Protein AF-0000000085034023 (afdb_homodimer)

Sequence (372 aa):
MRYLLEAVGARGAGRLLSRVGGDCPDPRSVPELHTALALGGGVELELAAADTPESAAAARWLLECAGRLGVAKPVGFFVVRGLAPGSLTGAAELFDQAVVRLLRRRGEAYVGVTSGWRVLSIYLALAAWVSGAVPVYVDRSGGLHALPRVSLGVEDLPRELLYREDGRPRRWLEELSRSGRRFSSPMRYLLEAVGARGAGRLLSRVGGDCPDPRSVPELHTALALGGGVELELAAADTPESAAAARWLLECAGRLGVAKPVGFFVVRGLAPGSLTGAAELFDQAVVRLLRRRGEAYVGVTSGWRVLSIYLALAAWVSGAVPVYVDRSGGLHALPRVSLGVEDLPRELLYREDGRPRRWLEELSRSGRRFSSP

pLDDT: mean 89.63, std 11.73, range [29.36, 98.38]

Nearest PDB structures (foldseek):
  7pq3-assembly1_AAA  TM=7.774E-01  e=7.816E-09  Saccharolobus islandicus REY15A
  7z55-assembly1_AAA  TM=6.424E-01  e=4.217E-04  Saccharolobus islandicus REY15A
  9c68-assembly1_A  TM=5.760E-01  e=2.605E-04  Bacteroidales bacterium
  1xmx-assembly1_A  TM=6.968E-01  e=7.935E-02  Vibrio cholerae
  8pe3-assembly1_B  TM=5.988E-01  e=3.029E-02  Streptococcus thermophilus

Foldseek 3Di:
DEAEEEEDQLVQLLVVCVVVVLDADDLLSGFQSLQLQLVPFAHEYEYEFEPDPSRQVSQVSVQVSCVVVRSYHYPYYDYQYPDDVPGVLSLLSVLLVLLLVLLPDPDAYEYELAHHDNSNSVSSLVSCLDNVHWYWGADSVSDIDTDDRHHDYPVNDDPVNQAPPVGHGGPSVVSCVVSVPDSDPD/DEAEEEEDQLVQLLVVCVVVVLDADDLLSGFQSLQLQLVPFAHEYEYEFEPDPSRQVSQVSVQVSCVVVRSYHYPYYDYQYPDDVPGVLSLLSVLLVLLLVLLPDPDAYEYELAHHDNSNSVSSLVSCLDNVHWYWGADSVSDIDTDDRHHDYPVNDDPVNQAPPVGHGGPSVVSCVVSVPDSDPD

Secondary structure (DSSP, 8-state):
--EEEEE--HHHHHHHHHHHTTPPPPGGGSHHHHHHHHTTS-EEEEEEEESSHHHHHHHHHHHHHHHHHTSEEEEEEEEETT--TT-HHHHHHHHHHHHHHHHT--S-EEEE-SSS-HHHHHHHHHHHHHHT-EEEEE-TT--EEEPP-----GGGS-HHHHB-TTSPBPHHHHHHHHHT------/--EEEEE--HHHHHHHHHHHTTPPPPGGGSHHHHHHHHTTS-EEEEEEEESSHHHHHHHHHHHHHHHHHTSEEEEEEEEETT--TT-HHHHHHHHHHHHHHHHT--S-EEEE-SSS-HHHHHHHHHHHHHHT-EEEEE-TT--EEEPP-----GGGS-HHHHB-TTSPBPHHHHHHHHHT------

Solvent-accessible surface area (backbone atoms only — not comparable to full-atom values): 19283 Å² total; per-residue (Å²): 114,44,34,35,38,33,50,54,27,38,73,59,43,32,52,45,45,67,70,48,70,74,57,69,68,65,48,80,80,35,59,71,47,26,42,36,44,55,70,68,32,69,28,33,35,34,34,38,20,36,74,43,72,58,25,43,50,30,47,52,50,51,38,50,36,26,44,76,71,58,29,20,42,60,72,49,70,48,72,28,65,65,43,46,92,83,33,64,68,12,37,40,45,41,27,36,56,48,26,37,56,50,57,71,48,91,50,60,37,34,25,47,41,59,36,49,53,66,71,48,23,46,34,44,40,49,23,14,21,53,49,68,29,40,28,29,36,52,41,96,89,56,51,68,42,74,51,83,61,41,59,46,50,78,83,26,48,40,63,74,76,46,26,43,94,88,63,47,70,34,66,30,60,56,47,41,65,69,62,61,67,66,77,69,72,127,114,43,34,36,39,33,49,53,27,38,72,60,43,32,52,46,45,69,70,47,70,74,57,70,68,65,47,80,78,34,58,72,47,28,42,36,42,55,69,67,31,68,28,35,34,33,36,41,21,35,71,42,73,59,23,45,51,30,47,52,50,50,37,51,36,27,44,75,71,57,30,20,41,57,72,51,67,49,71,27,65,64,44,47,92,83,32,62,67,12,39,40,45,40,27,38,54,47,25,37,55,48,58,71,50,91,50,60,37,36,24,47,42,60,36,48,53,68,69,48,23,45,35,43,41,48,23,14,22,54,50,68,29,40,26,28,36,52,41,98,88,56,50,67,41,77,49,84,61,38,60,47,49,79,84,26,49,39,63,73,77,47,27,44,95,88,64,49,70,35,67,29,60,57,46,42,65,70,63,60,66,67,78,69,72,126

Organism: Pyrobaculum neutrophilum (strain DSM 2338 / JCM 9278 / NBRC 100436 / V24Sta) (NCBI:txid444157)

Radius of gyration: 20.28 Å; Cα contacts (8 Å, |Δi|>4): 770; chains: 2; bounding box: 48×55×49 Å

Structure (mmCIF, N/CA/C/O backbone):
data_AF-0000000085034023-model_v1
#
loop_
_entity.id
_entity.type
_entity.pdbx_description
1 polymer 'CRISPR-associated protein, APE2256 family'
#
loop_
_atom_site.group_PDB
_atom_site.id
_atom_site.type_symbol
_atom_site.label_atom_id
_atom_site.label_alt_id
_atom_site.label_comp_id
_atom_site.label_asym_id
_atom_site.label_entity_id
_atom_site.label_seq_id
_atom_site.pdbx_PDB_ins_code
_atom_site.Cartn_x
_atom_site.Cartn_y
_atom_site.Cartn_z
_atom_site.occupancy
_atom_site.B_iso_or_equiv
_atom_site.auth_seq_id
_atom_site.auth_comp_id
_atom_site.auth_asym_id
_atom_site.auth_atom_id
_atom_site.pdbx_PDB_model_num
ATOM 1 N N . MET A 1 1 ? -9.773 24.844 1.014 1 77.06 1 MET A N 1
ATOM 2 C CA . MET A 1 1 ? -8.344 24.656 0.808 1 77.06 1 MET A CA 1
ATOM 3 C C . MET A 1 1 ? -7.996 23.172 0.738 1 77.06 1 MET A C 1
ATOM 5 O O . MET A 1 1 ? -8.617 22.344 1.418 1 77.06 1 MET A O 1
ATOM 9 N N . ARG A 1 2 ? -7.047 22.75 -0.181 1 93.38 2 ARG A N 1
ATOM 10 C CA . ARG A 1 2 ? -6.602 21.375 -0.378 1 93.38 2 ARG A CA 1
ATOM 11 C C . ARG A 1 2 ? -5.59 20.969 0.688 1 93.38 2 ARG A C 1
ATOM 13 O O . ARG A 1 2 ? -4.762 21.781 1.104 1 93.38 2 ARG A O 1
ATOM 20 N N . TYR A 1 3 ? -5.793 19.859 1.181 1 96.69 3 TYR A N 1
ATOM 21 C CA . TYR A 1 3 ? -4.992 19.328 2.279 1 96.69 3 TYR A CA 1
ATOM 22 C C . TYR A 1 3 ? -4.211 18.094 1.837 1 96.69 3 TYR A C 1
ATOM 24 O O . TYR A 1 3 ? -4.734 17.25 1.11 1 96.69 3 TYR A O 1
ATOM 32 N N . LEU A 1 4 ? -2.883 18.062 2.189 1 97.81 4 LEU A N 1
ATOM 33 C CA . LEU A 1 4 ? -2.01 16.938 1.882 1 97.81 4 LEU A CA 1
ATOM 34 C C . LEU A 1 4 ? -1.341 16.406 3.146 1 97.81 4 LEU A C 1
ATOM 36 O O . LEU A 1 4 ? -0.699 17.156 3.877 1 97.81 4 LEU A O 1
ATOM 40 N N . LEU A 1 5 ? -1.551 15.164 3.404 1 98.12 5 LEU A N 1
ATOM 41 C CA . LEU A 1 5 ? -0.907 14.461 4.508 1 98.12 5 LEU A CA 1
ATOM 42 C C . LEU A 1 5 ? 0.102 13.445 3.99 1 98.12 5 LEU A C 1
ATOM 44 O O . LEU A 1 5 ? -0.197 12.68 3.066 1 98.12 5 LEU A O 1
ATOM 48 N N . GLU A 1 6 ? 1.323 13.461 4.547 1 96.56 6 GLU A N 1
ATOM 49 C CA . GLU A 1 6 ? 2.355 12.5 4.172 1 96.56 6 GLU A CA 1
ATOM 50 C C . GLU A 1 6 ? 3.174 12.07 5.387 1 96.56 6 GLU A C 1
ATOM 52 O O . GLU A 1 6 ? 3.205 12.766 6.402 1 96.56 6 GLU A O 1
ATOM 57 N N . ALA A 1 7 ? 3.732 10.891 5.246 1 95 7 ALA A N 1
ATOM 58 C CA . ALA A 1 7 ? 4.738 10.469 6.223 1 95 7 ALA A CA 1
ATOM 59 C C . ALA A 1 7 ? 6.141 10.852 5.758 1 95 7 ALA A C 1
ATOM 61 O O . ALA A 1 7 ? 6.465 10.734 4.574 1 95 7 ALA A O 1
ATOM 62 N N . VAL A 1 8 ? 6.887 11.188 6.715 1 90.56 8 VAL A N 1
ATOM 63 C CA . VAL A 1 8 ? 8.266 11.539 6.395 1 90.56 8 VAL A CA 1
ATOM 64 C C . VAL A 1 8 ? 9.078 10.273 6.129 1 90.56 8 VAL A C 1
ATOM 66 O O . VAL A 1 8 ? 9.055 9.336 6.93 1 90.56 8 VAL A O 1
ATOM 69 N N . GLY A 1 9 ? 9.719 10.219 4.949 1 80.56 9 GLY A N 1
ATOM 70 C CA . GLY A 1 9 ? 10.727 9.195 4.715 1 80.56 9 GLY A CA 1
ATOM 71 C C . GLY A 1 9 ? 12.062 9.516 5.348 1 80.56 9 GLY A C 1
ATOM 72 O O . GLY A 1 9 ? 12.953 10.055 4.688 1 80.56 9 GLY A O 1
ATOM 73 N N . ALA A 1 10 ? 12.195 9.242 6.547 1 61.91 10 ALA A N 1
ATOM 74 C CA . ALA A 1 10 ? 13.305 9.75 7.355 1 61.91 10 ALA A CA 1
ATOM 75 C C . ALA A 1 10 ? 14.648 9.328 6.77 1 61.91 10 ALA A C 1
ATOM 77 O O . ALA A 1 10 ? 15.609 10.102 6.781 1 61.91 10 ALA A O 1
ATOM 78 N N . ARG A 1 11 ? 14.711 8.188 6.289 1 63.69 11 ARG A N 1
ATOM 79 C CA . ARG A 1 11 ? 16.016 7.797 5.754 1 63.69 11 ARG A CA 1
ATOM 80 C C . ARG A 1 11 ? 16.391 8.656 4.551 1 63.69 11 ARG A C 1
ATOM 82 O O . ARG A 1 11 ? 17.516 9.141 4.457 1 63.69 11 ARG A O 1
ATOM 89 N N . GLY A 1 12 ? 15.383 8.938 3.834 1 63.59 12 GLY A N 1
ATOM 90 C CA . GLY A 1 12 ? 15.656 9.781 2.682 1 63.59 12 GLY A CA 1
ATOM 91 C C . GLY A 1 12 ? 15.836 11.242 3.041 1 63.59 12 GLY A C 1
ATOM 92 O O . GLY A 1 12 ? 16.906 11.82 2.811 1 63.59 12 GLY A O 1
ATOM 93 N N . ALA A 1 13 ? 14.898 11.688 3.84 1 69.31 13 ALA A N 1
ATOM 94 C CA . ALA A 1 13 ? 14.906 13.109 4.172 1 69.31 13 ALA A CA 1
ATOM 95 C C . ALA A 1 13 ? 16.031 13.438 5.156 1 69.31 13 ALA A C 1
ATOM 97 O O . ALA A 1 13 ? 16.672 14.484 5.043 1 69.31 13 ALA A O 1
ATOM 98 N N . GLY A 1 14 ? 16.25 12.555 6.047 1 67.94 14 GLY A N 1
ATOM 99 C CA . GLY A 1 14 ? 17.328 12.789 6.992 1 67.94 14 GLY A CA 1
ATOM 100 C C . GLY A 1 14 ? 18.688 12.82 6.332 1 67.94 14 GLY A C 1
ATOM 101 O O . GLY A 1 14 ? 19.5 13.711 6.609 1 67.94 14 GLY A O 1
ATOM 102 N N . ARG A 1 15 ? 18.859 11.891 5.453 1 72 15 ARG A N 1
ATOM 103 C CA . ARG A 1 15 ? 20.125 11.859 4.73 1 72 15 ARG A CA 1
ATOM 104 C C . ARG A 1 15 ? 20.312 13.117 3.898 1 72 15 ARG A C 1
ATOM 106 O O . ARG A 1 15 ? 21.422 13.672 3.85 1 72 15 ARG A O 1
ATOM 113 N N . LEU A 1 16 ? 19.25 13.5 3.398 1 72.88 16 LEU A N 1
ATOM 114 C CA . LEU A 1 16 ? 19.344 14.688 2.553 1 72.88 16 LEU A CA 1
ATOM 115 C C . LEU A 1 16 ? 19.609 15.938 3.389 1 72.88 16 LEU A C 1
ATOM 117 O O . LEU A 1 16 ? 20.453 16.766 3.025 1 72.88 16 LEU A O 1
ATOM 121 N N . LEU A 1 17 ? 18.922 16.016 4.43 1 76.56 17 LEU A N 1
ATOM 122 C CA . LEU A 1 17 ? 19.125 17.141 5.336 1 76.56 17 LEU A CA 1
ATOM 123 C C . LEU A 1 17 ? 20.578 17.234 5.777 1 76.56 17 LEU A C 1
ATOM 125 O O . LEU A 1 17 ? 21.156 18.328 5.812 1 76.56 17 LEU A O 1
ATOM 129 N N . SER A 1 18 ? 21.156 16.141 6.023 1 76.12 18 SER A N 1
ATOM 130 C CA . SER A 1 18 ? 22.562 16.125 6.449 1 76.12 18 SER A CA 1
ATOM 131 C C . SER A 1 18 ? 23.484 16.578 5.324 1 76.12 18 SER A C 1
ATOM 133 O O . SER A 1 18 ? 24.516 17.203 5.574 1 76.12 18 SER A O 1
ATOM 135 N N . ARG A 1 19 ? 23.094 16.359 4.156 1 72.88 19 ARG A N 1
ATOM 136 C CA . ARG A 1 19 ? 23.922 16.672 2.994 1 72.88 19 ARG A CA 1
ATOM 137 C C . ARG A 1 19 ? 23.828 18.141 2.633 1 72.88 19 ARG A C 1
ATOM 139 O O . ARG A 1 19 ? 24.828 18.766 2.283 1 72.88 19 ARG A O 1
ATOM 146 N N . VAL A 1 20 ? 22.688 18.703 2.779 1 73.25 20 VAL A N 1
ATOM 147 C CA . VAL A 1 20 ? 22.484 20.031 2.223 1 73.25 20 VAL A CA 1
ATOM 148 C C . VAL A 1 20 ? 22.578 21.078 3.334 1 73.25 20 VAL A C 1
ATOM 150 O O . VAL A 1 20 ? 22.547 22.281 3.068 1 73.25 20 VAL A O 1
ATOM 153 N N . GLY A 1 21 ? 22.828 20.672 4.379 1 70.25 21 GLY A N 1
ATOM 154 C CA . GLY A 1 21 ? 23.109 21.594 5.473 1 70.25 21 GLY A CA 1
ATOM 155 C C . GLY A 1 21 ? 21.969 22.578 5.723 1 70.25 21 GLY A C 1
ATOM 156 O O . GLY A 1 21 ? 22.219 23.75 5.988 1 70.25 21 GLY A O 1
ATOM 157 N N . GLY A 1 22 ? 20.812 22.234 5.445 1 76.06 22 GLY A N 1
ATOM 158 C CA . GLY A 1 22 ? 19.688 23.094 5.766 1 76.06 22 GLY A CA 1
ATOM 159 C C . GLY A 1 22 ? 19.141 23.844 4.562 1 76.06 22 GLY A C 1
ATOM 160 O O . GLY A 1 22 ? 18.078 24.453 4.641 1 76.06 22 GLY A O 1
ATOM 161 N N . ASP A 1 23 ? 19.906 23.844 3.467 1 89 23 ASP A N 1
ATOM 162 C CA . ASP A 1 23 ? 19.391 24.453 2.244 1 89 23 ASP A CA 1
ATOM 163 C C . ASP A 1 23 ? 18.234 23.625 1.679 1 89 23 ASP A C 1
ATOM 165 O O . ASP A 1 23 ? 18.156 22.422 1.902 1 89 23 ASP A O 1
ATOM 169 N N . CYS A 1 24 ? 17.406 24.391 1.072 1 93.06 24 CYS A N 1
ATOM 170 C CA . CYS A 1 24 ? 16.25 23.688 0.513 1 93.06 24 CYS A CA 1
ATOM 171 C C . CYS A 1 24 ? 16.625 22.969 -0.779 1 93.06 24 CYS A C 1
ATOM 173 O O . CYS A 1 24 ? 17.297 23.547 -1.635 1 93.06 24 CYS A O 1
ATOM 175 N N . PRO A 1 25 ? 16.219 21.812 -0.881 1 89.81 25 PRO A N 1
ATOM 176 C CA . PRO A 1 25 ? 16.5 21.047 -2.1 1 89.81 25 PRO A CA 1
ATOM 177 C C . PRO A 1 25 ? 15.539 21.391 -3.24 1 89.81 25 PRO A C 1
ATOM 179 O O . PRO A 1 25 ? 14.586 22.141 -3.045 1 89.81 25 PRO A O 1
ATOM 182 N N . ASP A 1 26 ? 15.938 20.906 -4.469 1 90.25 26 ASP A N 1
ATOM 183 C CA . ASP A 1 26 ? 14.93 20.859 -5.52 1 90.25 26 ASP A CA 1
ATOM 184 C C . ASP A 1 26 ? 13.695 20.078 -5.055 1 90.25 26 ASP A C 1
ATOM 186 O O . ASP A 1 26 ? 13.812 18.938 -4.594 1 90.25 26 ASP A O 1
ATOM 190 N N . PRO A 1 27 ? 12.602 20.75 -5.078 1 90.81 27 PRO A N 1
ATOM 191 C CA . PRO A 1 27 ? 11.391 20.078 -4.594 1 90.81 27 PRO A CA 1
ATOM 192 C C . PRO A 1 27 ? 11.148 18.734 -5.277 1 90.81 27 PRO A C 1
ATOM 194 O O . PRO A 1 27 ? 10.508 17.844 -4.703 1 90.81 27 PRO A O 1
ATOM 197 N N . ARG A 1 28 ? 11.641 18.422 -6.453 1 91.88 28 ARG A N 1
ATOM 198 C CA . ARG A 1 28 ? 11.422 17.188 -7.188 1 91.88 28 ARG A CA 1
ATOM 199 C C . ARG A 1 28 ? 12.305 16.062 -6.648 1 91.88 28 ARG A C 1
ATOM 201 O O . ARG A 1 28 ? 12.094 14.891 -6.957 1 91.88 28 ARG A O 1
ATOM 208 N N . SER A 1 29 ? 13.234 16.406 -5.762 1 88 29 SER A N 1
ATOM 209 C CA . SER A 1 29 ? 14.188 15.414 -5.277 1 88 29 SER A CA 1
ATOM 210 C C . SER A 1 29 ? 13.719 14.789 -3.971 1 88 29 SER A C 1
ATOM 212 O O . SER A 1 29 ? 14.297 13.805 -3.504 1 88 29 SER A O 1
ATOM 214 N N . VAL A 1 30 ? 12.688 15.359 -3.42 1 89.38 30 VAL A N 1
ATOM 215 C CA . VAL A 1 30 ? 12.125 14.828 -2.182 1 89.38 30 VAL A CA 1
ATOM 216 C C . VAL A 1 30 ? 10.648 14.5 -2.383 1 89.38 30 VAL A C 1
ATOM 218 O O . VAL A 1 30 ? 9.859 15.359 -2.783 1 89.38 30 VAL A O 1
ATOM 221 N N . PRO A 1 31 ? 10.336 13.305 -2.029 1 91.06 31 PRO A N 1
ATOM 222 C CA . PRO A 1 31 ? 8.984 12.836 -2.361 1 91.06 31 PRO A CA 1
ATOM 223 C C . PRO A 1 31 ? 7.891 13.727 -1.779 1 91.06 31 PRO A C 1
ATOM 225 O O . PRO A 1 31 ? 6.906 14.023 -2.459 1 91.06 31 PRO A O 1
ATOM 228 N N . GLU A 1 32 ? 8.039 14.188 -0.535 1 92.94 32 GLU A N 1
ATOM 229 C CA . GLU A 1 32 ? 7.012 14.977 0.129 1 92.94 32 GLU A CA 1
ATOM 230 C C . GLU A 1 32 ? 6.781 16.297 -0.593 1 92.94 32 GLU A C 1
ATOM 232 O O . GLU A 1 32 ? 5.641 16.688 -0.85 1 92.94 32 GLU A O 1
ATOM 237 N N . LEU A 1 33 ? 7.863 16.938 -0.959 1 93.56 33 LEU A N 1
ATOM 238 C CA . LEU A 1 33 ? 7.758 18.219 -1.655 1 93.56 33 LEU A CA 1
ATOM 239 C C . LEU A 1 33 ? 7.328 18.016 -3.104 1 93.56 33 LEU A C 1
ATOM 241 O O . LEU A 1 33 ? 6.578 18.828 -3.654 1 93.56 33 LEU A O 1
ATOM 245 N N . HIS A 1 34 ? 7.812 16.953 -3.648 1 94 34 HIS A N 1
ATOM 246 C CA . HIS A 1 34 ? 7.465 16.625 -5.027 1 94 34 HIS A CA 1
ATOM 247 C C . HIS A 1 34 ? 5.965 16.422 -5.18 1 94 34 HIS A C 1
ATOM 249 O O . HIS A 1 34 ? 5.359 16.891 -6.148 1 94 34 HIS A O 1
ATOM 255 N N . THR A 1 35 ? 5.398 15.742 -4.273 1 95.31 35 THR A N 1
ATOM 256 C CA . THR A 1 35 ? 3.959 15.492 -4.301 1 95.31 35 THR A CA 1
ATOM 257 C C . THR A 1 35 ? 3.188 16.812 -4.18 1 95.31 35 THR A C 1
ATOM 259 O O . THR A 1 35 ? 2.225 17.031 -4.914 1 95.31 35 THR A O 1
ATOM 262 N N . ALA A 1 36 ? 3.592 17.625 -3.285 1 95.5 36 ALA A N 1
ATOM 263 C CA . ALA A 1 36 ? 2.945 18.922 -3.123 1 95.5 36 ALA A CA 1
ATOM 264 C C . ALA A 1 36 ? 3.016 19.734 -4.414 1 95.5 36 ALA A C 1
ATOM 266 O O . ALA A 1 36 ? 2.018 20.328 -4.84 1 95.5 36 ALA A O 1
ATOM 267 N N . LEU A 1 37 ? 4.152 19.719 -4.996 1 94.44 37 LEU A N 1
ATOM 268 C CA . LEU A 1 37 ? 4.348 20.438 -6.258 1 94.44 37 LEU A CA 1
ATOM 269 C C . LEU A 1 37 ? 3.426 19.875 -7.34 1 94.44 37 LEU A C 1
ATOM 271 O O . LEU A 1 37 ? 2.797 20.641 -8.078 1 94.44 37 LEU A O 1
ATOM 275 N N . ALA A 1 38 ? 3.365 18.594 -7.434 1 94.56 38 ALA A N 1
ATOM 276 C CA . ALA A 1 38 ? 2.57 17.922 -8.461 1 94.56 38 ALA A CA 1
ATOM 277 C C . ALA A 1 38 ? 1.082 18.203 -8.273 1 94.56 38 ALA A C 1
ATOM 279 O O . ALA A 1 38 ? 0.312 18.156 -9.242 1 94.56 38 ALA A O 1
ATOM 280 N N . LEU A 1 39 ? 0.665 18.5 -7.035 1 94.69 39 LEU A N 1
ATOM 281 C CA . LEU A 1 39 ? -0.73 18.812 -6.746 1 94.69 39 LEU A CA 1
ATOM 282 C C . LEU A 1 39 ? -1.044 20.266 -7.086 1 94.69 39 LEU A C 1
ATOM 284 O O . LEU A 1 39 ? -2.182 20.719 -6.93 1 94.69 39 LEU A O 1
ATOM 288 N N . GLY A 1 40 ? -0.132 21.016 -7.66 1 86.88 40 GLY A N 1
ATOM 289 C CA . GLY A 1 40 ? -0.356 22.359 -8.133 1 86.88 40 GLY A CA 1
ATOM 290 C C . GLY A 1 40 ? -0.001 23.422 -7.105 1 86.88 40 GLY A C 1
ATOM 291 O O . GLY A 1 40 ? -0.38 24.594 -7.246 1 86.88 40 GLY A O 1
ATOM 292 N N . GLY A 1 41 ? 0.689 23.125 -6.164 1 77.81 41 GLY A N 1
ATOM 293 C CA . GLY A 1 41 ? 1.042 24.109 -5.148 1 77.81 41 GLY A CA 1
ATOM 294 C C . GLY A 1 41 ? -0.149 24.578 -4.34 1 77.81 41 GLY A C 1
ATOM 295 O O . GLY A 1 41 ? -1.295 24.266 -4.664 1 77.81 41 GLY A O 1
ATOM 296 N N . GLY A 1 42 ? 0.061 25.203 -3.18 1 84.38 42 GLY A N 1
ATOM 297 C CA . GLY A 1 42 ? -0.967 25.844 -2.371 1 84.38 42 GLY A CA 1
ATOM 298 C C . GLY A 1 42 ? -1.688 24.875 -1.455 1 84.38 42 GLY A C 1
ATOM 299 O O . GLY A 1 42 ? -2.689 25.219 -0.83 1 84.38 42 GLY A O 1
ATOM 300 N N . VAL A 1 43 ? -1.279 23.656 -1.448 1 94.88 43 VAL A N 1
ATOM 301 C CA . VAL A 1 43 ? -1.892 22.688 -0.542 1 94.88 43 VAL A CA 1
ATOM 302 C C . VAL A 1 43 ? -1.355 22.906 0.873 1 94.88 43 VAL A C 1
ATOM 304 O O . VAL A 1 43 ? -0.203 23.297 1.055 1 94.88 43 VAL A O 1
ATOM 307 N N . GLU A 1 44 ? -2.23 22.719 1.831 1 96.94 44 GLU A N 1
ATOM 308 C CA . GLU A 1 44 ? -1.77 22.609 3.213 1 96.94 44 GLU A CA 1
ATOM 309 C C . GLU A 1 44 ? -1.055 21.281 3.459 1 96.94 44 GLU A C 1
ATOM 311 O O . GLU A 1 44 ? -1.609 20.219 3.197 1 96.94 44 GLU A O 1
ATOM 316 N N . LEU A 1 45 ? 0.168 21.359 3.893 1 97.38 45 LEU A N 1
ATOM 317 C CA . LEU A 1 45 ? 0.984 20.172 4.047 1 97.38 45 LEU A CA 1
ATOM 318 C C . LEU A 1 45 ? 1.168 19.828 5.523 1 97.38 45 LEU A C 1
ATOM 320 O O . LEU A 1 45 ? 1.65 20.656 6.301 1 97.38 45 LEU A O 1
ATOM 324 N N . GLU A 1 46 ? 0.744 18.703 5.922 1 98.19 46 GLU A N 1
ATOM 325 C CA . GLU A 1 46 ? 1.007 18.141 7.242 1 98.19 46 GLU A CA 1
ATOM 326 C C . GLU A 1 46 ? 1.779 16.828 7.133 1 98.19 46 GLU A C 1
ATOM 328 O O . GLU A 1 46 ? 1.502 16 6.254 1 98.19 46 GLU A O 1
ATOM 333 N N . LEU A 1 47 ? 2.746 16.672 8.047 1 97.06 47 LEU A N 1
ATOM 334 C CA . LEU A 1 47 ? 3.623 15.508 7.957 1 97.06 47 LEU A CA 1
ATOM 335 C C . LEU A 1 47 ? 3.51 14.641 9.203 1 97.06 47 LEU A C 1
ATOM 337 O O . LEU A 1 47 ? 3.297 15.156 10.305 1 97.06 47 LEU A O 1
ATOM 341 N N . ALA A 1 48 ? 3.574 13.375 9 1 97.06 48 ALA A N 1
ATOM 342 C CA . ALA A 1 48 ? 3.758 12.43 10.094 1 97.06 48 ALA A CA 1
ATOM 343 C C . ALA A 1 48 ? 5.227 12.039 10.25 1 97.06 48 ALA A C 1
ATOM 345 O O . ALA A 1 48 ? 5.887 11.688 9.266 1 97.06 48 ALA A O 1
ATOM 346 N N . ALA A 1 49 ? 5.723 12.102 11.477 1 94.81 49 ALA A N 1
ATOM 347 C CA . ALA A 1 49 ? 7.117 11.766 11.742 1 94.81 49 ALA A CA 1
ATOM 348 C C . ALA A 1 49 ? 7.219 10.664 12.797 1 94.81 49 ALA A C 1
ATOM 350 O O . ALA A 1 49 ? 6.34 10.523 13.648 1 94.81 49 ALA A O 1
ATOM 351 N N . ALA A 1 50 ? 8.289 9.844 12.641 1 93 50 ALA A N 1
ATOM 352 C CA . ALA A 1 50 ? 8.594 8.891 13.703 1 93 50 ALA A CA 1
ATOM 353 C C . ALA A 1 50 ? 9.078 9.602 14.961 1 93 50 ALA A C 1
ATOM 355 O O . ALA A 1 50 ? 9.422 10.781 14.914 1 93 50 ALA A O 1
ATOM 356 N N . ASP A 1 51 ? 9.039 8.844 16.062 1 91.56 51 ASP A N 1
ATOM 357 C CA . ASP A 1 51 ? 9.461 9.422 17.344 1 91.56 51 ASP A CA 1
ATOM 358 C C . ASP A 1 51 ? 10.977 9.344 17.516 1 91.56 51 ASP A C 1
ATOM 360 O O . ASP A 1 51 ? 11.469 8.711 18.438 1 91.56 51 ASP A O 1
ATOM 364 N N . THR A 1 52 ? 11.75 9.852 16.641 1 89.94 52 THR A N 1
ATOM 365 C CA . THR A 1 52 ? 13.203 10.008 16.688 1 89.94 52 THR A CA 1
ATOM 366 C C . THR A 1 52 ? 13.602 11.445 16.344 1 89.94 52 THR A C 1
ATOM 368 O O . THR A 1 52 ? 12.922 12.117 15.57 1 89.94 52 THR A O 1
ATOM 371 N N . PRO A 1 53 ? 14.688 11.93 16.938 1 88.94 53 PRO A N 1
ATOM 372 C CA . PRO A 1 53 ? 15.125 13.297 16.656 1 88.94 53 PRO A CA 1
ATOM 373 C C . PRO A 1 53 ? 15.391 13.539 15.172 1 88.94 53 PRO A C 1
ATOM 375 O O . PRO A 1 53 ? 15.102 14.625 14.656 1 88.94 53 PRO A O 1
ATOM 378 N N . GLU A 1 54 ? 15.906 12.539 14.469 1 88.75 54 GLU A N 1
ATOM 379 C CA . GLU A 1 54 ? 16.219 12.664 13.055 1 88.75 54 GLU A CA 1
ATOM 380 C C . GLU A 1 54 ? 14.953 12.867 12.227 1 88.75 54 GLU A C 1
ATOM 382 O O . GLU A 1 54 ? 14.914 13.719 11.336 1 88.75 54 GLU A O 1
ATOM 387 N N . SER A 1 55 ? 13.938 12.094 12.57 1 91.75 55 SER A N 1
ATOM 388 C CA . SER A 1 55 ? 12.695 12.195 11.812 1 91.75 55 SER A CA 1
ATOM 389 C C . SER A 1 55 ? 11.992 13.523 12.07 1 91.75 55 SER A C 1
ATOM 391 O O . SER A 1 55 ? 11.461 14.141 11.148 1 91.75 55 SER A O 1
ATOM 393 N N . ALA A 1 56 ? 12.023 13.938 13.266 1 92.81 56 ALA A N 1
ATOM 394 C CA . ALA A 1 56 ? 11.43 15.227 13.617 1 92.81 56 ALA A CA 1
ATOM 395 C C . ALA A 1 56 ? 12.164 16.375 12.938 1 92.81 56 ALA A C 1
ATOM 397 O O . ALA A 1 56 ? 11.531 17.312 12.422 1 92.81 56 ALA A O 1
ATOM 398 N N . ALA A 1 57 ? 13.445 16.312 12.953 1 92.56 57 ALA A N 1
ATOM 399 C CA . ALA A 1 57 ? 14.242 17.344 12.297 1 92.56 57 ALA A CA 1
ATOM 400 C C . ALA A 1 57 ? 13.969 17.391 10.797 1 92.56 57 ALA A C 1
ATOM 402 O O . ALA A 1 57 ? 13.859 18.469 10.211 1 92.56 57 ALA A O 1
ATOM 403 N N . ALA A 1 58 ? 13.828 16.219 10.242 1 92.94 58 ALA A N 1
ATOM 404 C CA . ALA A 1 58 ? 13.523 16.141 8.812 1 92.94 58 ALA A CA 1
ATOM 405 C C . ALA A 1 58 ? 12.164 16.75 8.516 1 92.94 58 ALA A C 1
ATOM 407 O O . ALA A 1 58 ? 12.008 17.484 7.531 1 92.94 58 ALA A O 1
ATOM 408 N N . ALA A 1 59 ? 11.188 16.469 9.375 1 94.75 59 ALA A N 1
ATOM 409 C CA . ALA A 1 59 ? 9.844 17.016 9.195 1 94.75 59 ALA A CA 1
ATOM 410 C C . ALA A 1 59 ? 9.867 18.547 9.258 1 94.75 59 ALA A C 1
ATOM 412 O O . ALA A 1 59 ? 9.281 19.203 8.398 1 94.75 59 ALA A O 1
ATOM 413 N N . ARG A 1 60 ? 10.57 19.031 10.227 1 94.38 60 ARG A N 1
ATOM 414 C CA . ARG A 1 60 ? 10.68 20.484 10.383 1 94.38 60 ARG A CA 1
ATOM 415 C C . ARG A 1 60 ? 11.344 21.125 9.172 1 94.38 60 ARG A C 1
ATOM 417 O O . ARG A 1 60 ? 10.867 22.141 8.656 1 94.38 60 ARG A O 1
ATOM 424 N N . TRP A 1 61 ? 12.375 20.5 8.766 1 94.5 61 TRP A N 1
ATOM 425 C CA . TRP A 1 61 ? 13.133 20.984 7.617 1 94.5 61 TRP A CA 1
ATOM 426 C C . TRP A 1 61 ? 12.273 20.984 6.359 1 94.5 61 TRP A C 1
ATOM 428 O O . TRP A 1 61 ? 12.258 21.953 5.609 1 94.5 61 TRP A O 1
ATOM 438 N N . LEU A 1 62 ? 11.523 19.938 6.102 1 94.88 62 LEU A N 1
ATOM 439 C CA . LEU A 1 62 ? 10.672 19.812 4.926 1 94.88 62 LEU A CA 1
ATOM 440 C C . LEU A 1 62 ? 9.578 20.859 4.934 1 94.88 62 LEU A C 1
ATOM 442 O O . LEU A 1 62 ? 9.289 21.469 3.9 1 94.88 62 LEU A O 1
ATOM 446 N N . LEU A 1 63 ? 9 21.062 6.09 1 96.38 63 LEU A N 1
ATOM 447 C CA . LEU A 1 63 ? 7.938 22.047 6.207 1 96.38 63 LEU A CA 1
ATOM 448 C C . LEU A 1 63 ? 8.477 23.453 5.969 1 96.38 63 LEU A C 1
ATOM 450 O O . LEU A 1 63 ? 7.836 24.266 5.285 1 96.38 63 LEU A O 1
ATOM 454 N N . GLU A 1 64 ? 9.602 23.688 6.531 1 95.5 64 GLU A N 1
ATOM 455 C CA . GLU A 1 64 ? 10.234 24.984 6.301 1 95.5 64 GLU A CA 1
ATOM 456 C C . GLU A 1 64 ? 10.516 25.203 4.816 1 95.5 64 GLU A C 1
ATOM 458 O O . GLU A 1 64 ? 10.211 26.281 4.273 1 95.5 64 GLU A O 1
ATOM 463 N N . CYS A 1 65 ? 11.062 24.25 4.207 1 94.62 65 CYS A N 1
ATOM 464 C CA . CYS A 1 65 ? 11.398 24.359 2.789 1 94.62 65 CYS A CA 1
ATOM 465 C C . CYS A 1 65 ? 10.141 24.484 1.939 1 94.62 65 CYS A C 1
ATOM 467 O O . CYS A 1 65 ? 10.141 25.203 0.937 1 94.62 65 CYS A O 1
ATOM 469 N N . ALA A 1 66 ? 9.086 23.75 2.342 1 96.19 66 ALA A N 1
ATOM 470 C CA . ALA A 1 66 ? 7.82 23.859 1.618 1 96.19 66 ALA A CA 1
ATOM 471 C C . ALA A 1 66 ? 7.336 25.312 1.58 1 96.19 66 ALA A C 1
ATOM 473 O O . ALA A 1 66 ? 6.902 25.797 0.534 1 96.19 66 ALA A O 1
ATOM 474 N N . GLY A 1 67 ? 7.43 25.953 2.697 1 95.81 67 GLY A N 1
ATOM 475 C CA . GLY A 1 67 ? 7.035 27.359 2.789 1 95.81 67 GLY A CA 1
ATOM 476 C C . GLY A 1 67 ? 7.945 28.281 2.008 1 95.81 67 GLY A C 1
ATOM 477 O O . GLY A 1 67 ? 7.473 29.125 1.236 1 95.81 67 GLY A O 1
ATOM 478 N N . ARG A 1 68 ? 9.219 28.141 2.141 1 95.06 68 ARG A N 1
ATOM 479 C CA . ARG A 1 68 ? 10.203 29 1.512 1 95.06 68 ARG A CA 1
ATOM 480 C C . ARG A 1 68 ? 10.117 28.922 -0.009 1 95.06 68 ARG A C 1
ATOM 482 O O . ARG A 1 68 ? 10.266 29.922 -0.702 1 95.06 68 ARG A O 1
ATOM 489 N N . LEU A 1 69 ? 9.883 27.703 -0.482 1 94.19 69 LEU A N 1
ATOM 490 C CA . LEU A 1 69 ? 9.859 27.469 -1.923 1 94.19 69 LEU A CA 1
ATOM 491 C C . LEU A 1 69 ? 8.477 27.766 -2.496 1 94.19 69 LEU A C 1
ATOM 493 O O . LEU A 1 69 ? 8.305 27.797 -3.717 1 94.19 69 LEU A O 1
ATOM 497 N N . GLY A 1 70 ? 7.492 27.906 -1.6 1 95 70 GLY A N 1
ATOM 498 C CA . GLY A 1 70 ? 6.137 28.203 -2.031 1 95 70 GLY A CA 1
ATOM 499 C C . GLY A 1 70 ? 5.418 27.016 -2.621 1 95 70 GLY A C 1
ATOM 500 O O . GLY A 1 70 ? 4.52 27.156 -3.451 1 95 70 GLY A O 1
ATOM 501 N N . VAL A 1 71 ? 5.84 25.797 -2.27 1 95.31 71 VAL A N 1
ATOM 502 C CA . VAL A 1 71 ? 5.27 24.594 -2.871 1 95.31 71 VAL A CA 1
ATOM 503 C C . VAL A 1 71 ? 4.07 24.125 -2.055 1 95.31 71 VAL A C 1
ATOM 505 O O . VAL A 1 71 ? 3.23 23.375 -2.549 1 95.31 71 VAL A O 1
ATOM 508 N N . ALA A 1 72 ? 4.035 24.484 -0.815 1 97 72 ALA A N 1
ATOM 509 C CA . ALA A 1 72 ? 2.928 24.141 0.073 1 97 72 ALA A CA 1
ATOM 510 C C . ALA A 1 72 ? 2.865 25.094 1.267 1 97 72 ALA A C 1
ATOM 512 O O . ALA A 1 72 ? 3.828 25.812 1.548 1 97 72 ALA A O 1
ATOM 513 N N . LYS A 1 73 ? 1.709 25.188 1.827 1 96.81 73 LYS A N 1
ATOM 514 C CA . LYS A 1 73 ? 1.534 25.875 3.102 1 96.81 73 LYS A CA 1
ATOM 515 C C . LYS A 1 73 ? 1.708 24.922 4.277 1 96.81 73 LYS A C 1
ATOM 517 O O . LYS A 1 73 ? 0.854 24.062 4.516 1 96.81 73 LYS A O 1
ATOM 522 N N . PRO A 1 74 ? 2.748 25.125 5.023 1 96.81 74 PRO A N 1
ATOM 523 C CA . PRO A 1 74 ? 2.984 24.188 6.121 1 96.81 74 PRO A CA 1
ATOM 524 C C . PRO A 1 74 ? 1.95 24.312 7.238 1 96.81 74 PRO A C 1
ATOM 526 O O . PRO A 1 74 ? 1.688 25.422 7.723 1 96.81 74 PRO A O 1
ATOM 529 N N . VAL A 1 75 ? 1.356 23.234 7.598 1 96 75 VAL A N 1
ATOM 530 C CA . VAL A 1 75 ? 0.428 23.156 8.719 1 96 75 VAL A CA 1
ATOM 531 C C . VAL A 1 75 ? 1.171 22.703 9.977 1 96 75 VAL A C 1
ATOM 533 O O . VAL A 1 75 ? 0.941 23.234 11.062 1 96 75 VAL A O 1
ATOM 536 N N . GLY A 1 76 ? 1.99 21.766 9.875 1 97.38 76 GLY A N 1
ATOM 537 C CA . GLY A 1 76 ? 2.752 21.203 10.969 1 97.38 76 GLY A CA 1
ATOM 538 C C . GLY A 1 76 ? 3.025 19.719 10.789 1 97.38 76 GLY A C 1
ATOM 539 O O . GLY A 1 76 ? 2.918 19.188 9.68 1 97.38 76 GLY A O 1
ATOM 540 N N . PHE A 1 77 ? 3.557 19.125 11.812 1 97.31 77 PHE A N 1
ATOM 541 C CA . PHE A 1 77 ? 3.744 17.688 11.797 1 97.31 77 PHE A CA 1
ATOM 542 C C . PHE A 1 77 ? 3.346 17.062 13.125 1 97.31 77 PHE A C 1
ATOM 544 O O . PHE A 1 77 ? 3.234 17.766 14.133 1 97.31 77 PHE A O 1
ATOM 551 N N . PHE A 1 78 ? 3.014 15.859 13.094 1 97.69 78 PHE A N 1
ATOM 552 C CA . PHE A 1 78 ? 2.736 15.109 14.312 1 97.69 78 PHE A CA 1
ATOM 553 C C . PHE A 1 78 ? 3.646 13.891 14.43 1 97.69 78 PHE A C 1
ATOM 555 O O . PHE A 1 78 ? 4.168 13.406 13.422 1 97.69 78 PHE A O 1
ATOM 562 N N . VAL A 1 79 ? 3.818 13.453 15.656 1 96.5 79 VAL A N 1
ATOM 563 C CA . VAL A 1 79 ? 4.73 12.344 15.938 1 96.5 79 VAL A CA 1
ATOM 564 C C . VAL A 1 79 ? 3.93 11.07 16.188 1 96.5 79 VAL A C 1
ATOM 566 O O . VAL A 1 79 ? 2.928 11.086 16.906 1 96.5 79 VAL A O 1
ATOM 569 N N . VAL A 1 80 ? 4.371 10.039 15.516 1 96 80 VAL A N 1
ATOM 570 C CA . VAL A 1 80 ? 3.756 8.734 15.703 1 96 80 VAL A CA 1
ATOM 571 C C . VAL A 1 80 ? 4.676 7.844 16.531 1 96 80 VAL A C 1
ATOM 573 O O . VAL A 1 80 ? 5.762 7.465 16.094 1 96 80 VAL A O 1
ATOM 576 N N . ARG A 1 81 ? 4.184 7.508 17.641 1 91.94 81 ARG A N 1
ATOM 577 C CA . ARG A 1 81 ? 4.977 6.676 18.547 1 91.94 81 ARG A CA 1
ATOM 578 C C . ARG A 1 81 ? 5.086 5.25 18.016 1 91.94 81 ARG A C 1
ATOM 580 O O . ARG A 1 81 ? 4.098 4.676 17.547 1 91.94 81 ARG A O 1
ATOM 587 N N . GLY A 1 82 ? 6.309 4.711 18.062 1 90.31 82 GLY A N 1
ATOM 588 C CA . GLY A 1 82 ? 6.523 3.32 17.688 1 90.31 82 GLY A CA 1
ATOM 589 C C . GLY A 1 82 ? 6.633 3.117 16.188 1 90.31 82 GLY A C 1
ATOM 590 O O . GLY A 1 82 ? 6.699 1.982 15.711 1 90.31 82 GLY A O 1
ATOM 591 N N . LEU A 1 83 ? 6.598 4.199 15.516 1 89.75 83 LEU A N 1
ATOM 592 C CA . LEU A 1 83 ? 6.723 4.102 14.062 1 89.75 83 LEU A CA 1
ATOM 593 C C . LEU A 1 83 ? 8.141 3.713 13.664 1 89.75 83 LEU A C 1
ATOM 595 O O . LEU A 1 83 ? 9.078 4.496 13.844 1 89.75 83 LEU A O 1
ATOM 599 N N . ALA A 1 84 ? 8.328 2.52 13.266 1 84.19 84 ALA A N 1
ATOM 600 C CA . ALA A 1 84 ? 9.609 1.942 12.875 1 84.19 84 ALA A CA 1
ATOM 601 C C . ALA A 1 84 ? 9.43 0.892 11.781 1 84.19 84 ALA A C 1
ATOM 603 O O . ALA A 1 84 ? 8.32 0.391 11.578 1 84.19 84 ALA A O 1
ATOM 604 N N . PRO A 1 85 ? 10.547 0.703 11.047 1 78.5 85 PRO A N 1
ATOM 605 C CA . PRO A 1 85 ? 10.438 -0.348 10.039 1 78.5 85 PRO A CA 1
ATOM 606 C C . PRO A 1 85 ? 9.945 -1.675 10.609 1 78.5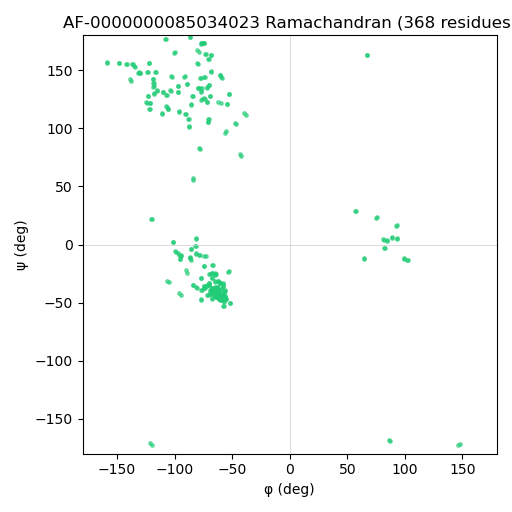 85 PRO 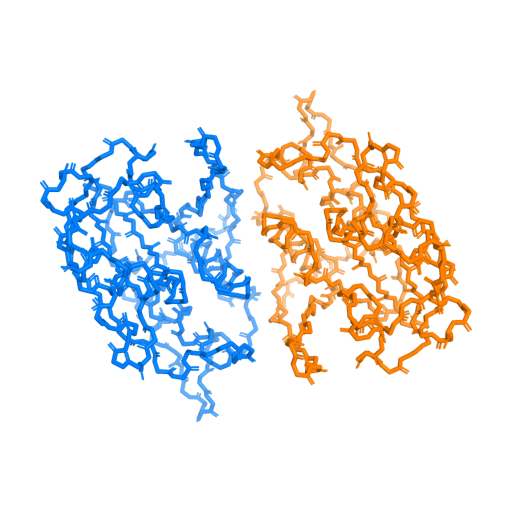A C 1
ATOM 608 O O . PRO A 1 85 ? 10.461 -2.135 11.633 1 78.5 85 PRO A O 1
ATOM 611 N N . GLY A 1 86 ? 8.969 -2.225 9.984 1 77.69 86 GLY A N 1
ATOM 612 C CA . GLY A 1 86 ? 8.469 -3.525 10.406 1 77.69 86 GLY A CA 1
ATOM 613 C C . GLY A 1 86 ? 7.5 -3.447 11.57 1 77.69 86 GLY A C 1
ATOM 614 O O . GLY A 1 86 ? 6.98 -4.469 12.023 1 77.69 86 GLY A O 1
ATOM 615 N N . SER A 1 87 ? 7.262 -2.305 12.094 1 87.62 87 SER A N 1
ATOM 616 C CA . SER A 1 87 ? 6.344 -2.174 13.219 1 87.62 87 SER A CA 1
ATOM 617 C C . SER A 1 87 ? 4.906 -1.98 12.75 1 87.62 87 SER A C 1
ATOM 619 O O . SER A 1 87 ? 4.527 -0.885 12.328 1 87.62 87 SER A O 1
ATOM 621 N N . LEU A 1 88 ? 4.109 -3 12.922 1 91.56 88 LEU A N 1
ATOM 622 C CA . LEU A 1 88 ? 2.703 -2.898 12.531 1 91.56 88 LEU A CA 1
ATOM 623 C C . LEU A 1 88 ? 1.917 -2.092 13.562 1 91.56 88 LEU A C 1
ATOM 625 O O . LEU A 1 88 ? 0.948 -1.413 13.211 1 91.56 88 LEU A O 1
ATOM 629 N N . THR A 1 89 ? 2.418 -2.176 14.781 1 91.81 89 THR A N 1
ATOM 630 C CA . THR A 1 89 ? 1.775 -1.377 15.812 1 91.81 89 THR A CA 1
ATOM 631 C C . THR A 1 89 ? 1.953 0.113 15.531 1 91.81 89 THR A C 1
ATOM 633 O O . THR A 1 89 ? 1.003 0.89 15.656 1 91.81 89 THR A O 1
ATOM 636 N N . GLY A 1 90 ? 3.154 0.454 15.172 1 93.31 90 GLY A N 1
ATOM 637 C CA . GLY A 1 90 ? 3.395 1.831 14.773 1 93.31 90 GLY A CA 1
ATOM 638 C C . GLY A 1 90 ? 2.586 2.254 13.562 1 93.31 90 GLY A C 1
ATOM 639 O O . GLY A 1 90 ? 2.09 3.379 13.5 1 93.31 90 GLY A O 1
ATOM 640 N N . ALA A 1 91 ? 2.461 1.362 12.648 1 95.19 91 ALA A N 1
ATOM 641 C CA . ALA A 1 91 ? 1.682 1.646 11.445 1 95.19 91 ALA A CA 1
ATOM 642 C C . ALA A 1 91 ? 0.207 1.849 11.781 1 95.19 91 ALA A C 1
ATOM 644 O O . ALA A 1 91 ? -0.451 2.725 11.211 1 95.19 91 ALA A O 1
ATOM 645 N N . ALA A 1 92 ? -0.288 1.074 12.695 1 96.69 92 ALA A N 1
ATOM 646 C CA . ALA A 1 92 ? -1.676 1.224 13.125 1 96.69 92 ALA A CA 1
ATOM 647 C C . ALA A 1 92 ? -1.892 2.562 13.828 1 96.69 92 ALA A C 1
ATOM 649 O O . ALA A 1 92 ? -2.941 3.189 13.672 1 96.69 92 ALA A O 1
ATOM 650 N N . GLU A 1 93 ? -0.9 2.945 14.578 1 96.62 93 GLU A N 1
ATOM 651 C CA . GLU A 1 93 ? -0.966 4.254 15.227 1 96.62 93 GLU A CA 1
ATOM 652 C C . GLU A 1 93 ? -0.961 5.379 14.195 1 96.62 93 GLU A C 1
ATOM 654 O O . GLU A 1 93 ? -1.689 6.363 14.344 1 96.62 93 GLU A O 1
ATOM 659 N N . LEU A 1 94 ? -0.152 5.227 13.242 1 97.19 94 LEU A N 1
ATOM 660 C CA . LEU A 1 94 ? -0.153 6.176 12.133 1 97.19 94 LEU A CA 1
ATOM 661 C C . LEU A 1 94 ? -1.531 6.258 11.484 1 97.19 94 LEU A C 1
ATOM 663 O O . LEU A 1 94 ? -2.047 7.352 11.25 1 97.19 94 LEU A O 1
ATOM 667 N N . PHE A 1 95 ? -2.1 5.145 11.188 1 98.19 95 PHE A N 1
ATOM 668 C CA . PHE A 1 95 ? -3.447 5.066 10.641 1 98.19 95 PHE A CA 1
ATOM 669 C C . PHE A 1 95 ? -4.43 5.848 11.5 1 98.19 95 PHE A C 1
ATOM 671 O O . PHE A 1 95 ? -5.184 6.684 10.992 1 98.19 95 PHE A O 1
ATOM 678 N N . ASP A 1 96 ? -4.371 5.582 12.75 1 98.19 96 ASP A N 1
ATOM 679 C CA . ASP A 1 96 ? -5.277 6.203 13.711 1 98.19 96 ASP A CA 1
ATOM 680 C C . ASP A 1 96 ? -5.168 7.727 13.664 1 98.19 96 ASP A C 1
ATOM 682 O O . ASP A 1 96 ? -6.168 8.422 13.461 1 98.19 96 ASP A O 1
ATOM 686 N N . GLN A 1 97 ? -4.039 8.203 13.789 1 98.12 97 GLN A N 1
ATOM 687 C CA . GLN A 1 97 ? -3.809 9.648 13.836 1 98.12 97 GLN A CA 1
ATOM 688 C C . GLN A 1 97 ? -4.109 10.297 12.492 1 98.12 97 GLN A C 1
ATOM 690 O O . GLN A 1 97 ? -4.648 11.406 12.438 1 98.12 97 GLN A O 1
ATOM 695 N N . ALA A 1 98 ? -3.742 9.633 11.445 1 98.38 98 ALA A N 1
ATOM 696 C CA . ALA A 1 98 ? -4.008 10.156 10.102 1 98.38 98 ALA A CA 1
ATOM 697 C C . ALA A 1 98 ? -5.508 10.305 9.859 1 98.38 98 ALA A C 1
ATOM 699 O O . ALA A 1 98 ? -5.961 11.344 9.375 1 98.38 98 ALA A O 1
ATOM 700 N N . VAL A 1 99 ? -6.262 9.289 10.203 1 97.81 99 VAL A N 1
ATOM 701 C CA . VAL A 1 99 ? -7.703 9.328 9.969 1 97.81 99 VAL A CA 1
ATOM 702 C C . VAL A 1 99 ? -8.328 10.477 10.758 1 97.81 99 VAL A C 1
ATOM 704 O O . VAL A 1 99 ? -9.164 11.211 10.234 1 97.81 99 VAL A O 1
ATOM 707 N N . VAL A 1 100 ? -7.891 10.633 12.008 1 97.44 100 VAL A N 1
ATOM 708 C CA . VAL A 1 100 ? -8.406 11.719 12.836 1 97.44 100 VAL A CA 1
ATOM 709 C C . VAL A 1 100 ? -8.195 13.055 12.125 1 97.44 100 VAL A C 1
ATOM 711 O O . VAL A 1 100 ? -9.117 13.859 12.008 1 97.44 100 VAL A O 1
ATOM 714 N N . ARG A 1 101 ? -7.059 13.242 11.633 1 96.81 101 ARG A N 1
ATOM 715 C CA . ARG A 1 101 ? -6.707 14.508 10.984 1 96.81 101 ARG A CA 1
ATOM 716 C C . ARG A 1 101 ? -7.484 14.695 9.688 1 96.81 101 ARG A C 1
ATOM 718 O O . ARG A 1 101 ? -7.953 15.797 9.391 1 96.81 101 ARG A O 1
ATOM 725 N N . LEU A 1 102 ? -7.609 13.672 8.984 1 96.81 102 LEU A N 1
ATOM 726 C CA . LEU A 1 102 ? -8.305 13.727 7.707 1 96.81 102 LEU A CA 1
ATOM 727 C C . LEU A 1 102 ? -9.797 14 7.914 1 96.81 102 LEU A C 1
ATOM 729 O O . LEU A 1 102 ? -10.406 14.758 7.152 1 96.81 102 LEU A O 1
ATOM 733 N N . LEU A 1 103 ? -10.336 13.406 8.922 1 94.75 103 LEU A N 1
ATOM 734 C CA . LEU A 1 103 ? -11.758 13.586 9.195 1 94.75 103 LEU A CA 1
ATOM 735 C C . LEU A 1 103 ? -12.055 15.023 9.617 1 94.75 103 LEU A C 1
ATOM 737 O O . LEU A 1 103 ? -13.18 15.5 9.469 1 94.75 103 LEU A O 1
ATOM 741 N N . ARG A 1 104 ? -11.07 15.656 10.117 1 92.69 104 ARG A N 1
ATOM 742 C CA . ARG A 1 104 ? -11.25 17.031 10.602 1 92.69 104 ARG A CA 1
ATOM 743 C C . ARG A 1 104 ? -11.188 18.031 9.453 1 92.69 104 ARG A C 1
ATOM 745 O O . ARG A 1 104 ? -11.508 19.203 9.625 1 92.69 104 ARG A O 1
ATOM 752 N N . ARG A 1 105 ? -10.836 17.5 8.336 1 90.44 105 ARG A N 1
ATOM 753 C CA . ARG A 1 105 ? -10.703 18.391 7.195 1 90.44 105 ARG A CA 1
ATOM 754 C C . ARG A 1 105 ? -12.023 18.531 6.449 1 90.44 105 ARG A C 1
ATOM 756 O O . ARG A 1 105 ? -12.766 17.562 6.305 1 90.44 105 ARG A O 1
ATOM 763 N N . ARG A 1 106 ? -12.516 19.703 5.965 1 79.44 106 ARG A N 1
ATOM 764 C CA . ARG A 1 106 ? -13.773 19.953 5.285 1 79.44 106 ARG A CA 1
ATOM 765 C C . ARG A 1 106 ? -13.594 19.953 3.771 1 79.44 106 ARG A C 1
ATOM 767 O O . ARG A 1 106 ? -14.539 19.719 3.023 1 79.44 106 ARG A O 1
ATOM 774 N N . GLY A 1 107 ? -12.445 19.922 3.234 1 83.31 107 GLY A N 1
ATOM 775 C CA . GLY A 1 107 ? -12.172 20.016 1.809 1 83.31 107 GLY A CA 1
ATOM 776 C C . GLY A 1 107 ? -11.469 18.797 1.255 1 83.31 107 GLY A C 1
ATOM 777 O O . GLY A 1 107 ? -11.539 17.719 1.848 1 83.31 107 GLY A O 1
ATOM 778 N N . GLU A 1 108 ? -11.102 18.953 0.051 1 91.88 108 GLU A N 1
ATOM 779 C CA . GLU A 1 108 ? -10.391 17.875 -0.605 1 91.88 108 GLU A CA 1
ATOM 780 C C . GLU A 1 108 ? -9.094 17.531 0.123 1 91.88 108 GLU A C 1
ATOM 782 O O . GLU A 1 108 ? -8.297 18.438 0.424 1 91.88 108 GLU A O 1
ATOM 787 N N . ALA A 1 109 ? -9 16.391 0.499 1 96.69 109 ALA A N 1
ATOM 788 C CA . ALA A 1 109 ? -7.809 15.938 1.206 1 96.69 109 ALA A CA 1
ATOM 789 C C . ALA A 1 109 ? -7.094 14.828 0.43 1 96.69 109 ALA A C 1
ATOM 791 O O . ALA A 1 109 ? -7.738 13.953 -0.145 1 96.69 109 ALA A O 1
ATOM 792 N N . TYR A 1 110 ? -5.805 14.93 0.358 1 97.69 110 TYR A N 1
ATOM 793 C CA . TYR A 1 110 ? -4.934 13.953 -0.286 1 97.69 110 TYR A CA 1
ATOM 794 C C . TYR A 1 110 ? -3.99 13.32 0.726 1 97.69 110 TYR A C 1
ATOM 796 O O . TYR A 1 110 ? -3.619 13.945 1.721 1 97.69 110 TYR A O 1
ATOM 804 N N . VAL A 1 111 ? -3.688 12.133 0.467 1 98.25 111 VAL A N 1
ATOM 805 C CA . VAL A 1 111 ? -2.689 11.414 1.252 1 98.25 111 VAL A CA 1
ATOM 806 C C . VAL A 1 111 ? -1.567 10.93 0.339 1 98.25 111 VAL A C 1
ATOM 808 O O . VAL A 1 111 ? -1.806 10.148 -0.584 1 98.25 111 VAL A O 1
ATOM 811 N N . GLY A 1 112 ? -0.394 11.453 0.589 1 97.06 112 GLY A N 1
ATOM 812 C CA . GLY A 1 112 ? 0.755 11 -0.179 1 97.06 112 GLY A CA 1
ATOM 813 C C . GLY A 1 112 ? 1.285 9.656 0.276 1 97.06 112 GLY A C 1
ATOM 814 O O . GLY A 1 112 ? 1.524 9.445 1.467 1 97.06 112 GLY A O 1
ATOM 815 N N . VAL A 1 113 ? 1.497 8.75 -0.691 1 95.38 113 VAL A N 1
ATOM 816 C CA . VAL A 1 113 ? 1.959 7.418 -0.325 1 95.38 113 VAL A CA 1
ATOM 817 C C . VAL A 1 113 ? 3.307 7.141 -0.987 1 95.38 113 VAL A C 1
ATOM 819 O O . VAL A 1 113 ? 3.711 5.98 -1.124 1 95.38 113 VAL A O 1
ATOM 822 N N . THR A 1 114 ? 4.008 8.156 -1.354 1 89.19 114 THR A N 1
ATOM 823 C CA . THR A 1 114 ? 5.25 8.023 -2.105 1 89.19 114 THR A CA 1
ATOM 824 C C . THR A 1 114 ? 6.426 7.77 -1.166 1 89.19 114 THR A C 1
ATOM 826 O O . THR A 1 114 ? 7.336 7.012 -1.498 1 89.19 114 THR A O 1
ATOM 829 N N . SER A 1 115 ? 6.398 8.336 -0.024 1 81.88 115 SER A N 1
ATOM 830 C CA . SER A 1 115 ? 7.551 8.312 0.874 1 81.88 115 SER A CA 1
ATOM 831 C C . SER A 1 115 ? 7.379 7.258 1.964 1 81.88 115 SER A C 1
ATOM 833 O O . SER A 1 115 ? 6.301 6.676 2.107 1 81.88 115 SER A O 1
ATOM 835 N N . GLY A 1 116 ? 8.516 6.973 2.609 1 80.06 116 GLY A N 1
ATOM 836 C CA . GLY A 1 116 ? 8.477 6.07 3.75 1 80.06 116 GLY A CA 1
ATOM 837 C C . GLY A 1 116 ? 8.609 4.613 3.359 1 80.06 116 GLY A C 1
ATOM 838 O O . GLY A 1 116 ? 8.953 4.297 2.221 1 80.06 116 GLY A O 1
ATOM 839 N N . TRP A 1 117 ? 8.359 3.848 4.324 1 85.38 117 TRP A N 1
ATOM 840 C CA . TRP A 1 117 ? 8.414 2.406 4.094 1 85.38 117 TRP A CA 1
ATOM 841 C C . TRP A 1 117 ? 7.141 1.911 3.426 1 85.38 117 TRP A C 1
ATOM 843 O O . TRP A 1 117 ? 6.086 2.545 3.535 1 85.38 117 TRP A O 1
ATOM 853 N N . ARG A 1 118 ? 7.273 0.857 2.783 1 85.5 118 ARG A N 1
ATOM 854 C CA . ARG A 1 118 ? 6.184 0.309 1.982 1 85.5 118 ARG A CA 1
ATOM 855 C C . ARG A 1 118 ? 4.938 0.085 2.832 1 85.5 118 ARG A C 1
ATOM 857 O O . ARG A 1 118 ? 3.832 0.455 2.432 1 85.5 118 ARG A O 1
ATOM 864 N N . VAL A 1 119 ? 5.137 -0.465 3.963 1 88.56 119 VAL A N 1
ATOM 865 C CA . VAL A 1 119 ? 4.004 -0.78 4.828 1 88.56 119 VAL A CA 1
ATOM 866 C C . VAL A 1 119 ? 3.275 0.506 5.215 1 88.56 119 VAL A C 1
ATOM 868 O O . VAL A 1 119 ? 2.049 0.517 5.344 1 88.56 119 VAL A O 1
ATOM 871 N N . LEU A 1 120 ? 3.959 1.597 5.324 1 91.81 120 LEU A N 1
ATOM 872 C CA . LEU A 1 120 ? 3.332 2.865 5.676 1 91.81 120 LEU A CA 1
ATOM 873 C C . LEU A 1 120 ? 2.404 3.342 4.562 1 91.81 120 LEU A C 1
ATOM 875 O O . LEU A 1 120 ? 1.344 3.91 4.832 1 91.81 120 LEU A O 1
ATOM 879 N N . SER A 1 121 ? 2.875 3.074 3.369 1 93.69 121 SER A N 1
ATOM 880 C CA . SER A 1 121 ? 2.053 3.484 2.236 1 93.69 121 SER A CA 1
ATOM 881 C C . SER A 1 121 ? 0.711 2.758 2.236 1 93.69 121 SER A C 1
ATOM 883 O O . SER A 1 121 ? -0.316 3.342 1.886 1 93.69 121 SER A O 1
ATOM 885 N N . ILE A 1 122 ? 0.72 1.522 2.621 1 96.19 122 ILE A N 1
ATOM 886 C CA . ILE A 1 122 ? -0.512 0.742 2.645 1 96.19 122 ILE A CA 1
ATOM 887 C C . ILE A 1 122 ? -1.431 1.261 3.748 1 96.19 122 ILE A C 1
ATOM 889 O O . ILE A 1 122 ? -2.629 1.451 3.529 1 96.19 122 ILE A O 1
ATOM 893 N N . TYR A 1 123 ? -0.906 1.562 4.91 1 97.06 123 TYR A N 1
ATOM 894 C CA . TYR A 1 123 ? -1.72 2.068 6.012 1 97.06 123 TYR A CA 1
ATOM 895 C C . TYR A 1 123 ? -2.215 3.48 5.719 1 97.06 123 TYR A C 1
ATOM 897 O O . TYR A 1 123 ? -3.314 3.855 6.125 1 97.06 123 TYR A O 1
ATOM 905 N N . LEU A 1 124 ? -1.368 4.246 5.035 1 97.69 124 LEU A N 1
ATOM 906 C CA . LEU A 1 124 ? -1.795 5.578 4.629 1 97.69 124 LEU A CA 1
ATOM 907 C C . LEU A 1 124 ? -2.914 5.496 3.594 1 97.69 124 LEU A C 1
ATOM 909 O O . LEU A 1 124 ? -3.848 6.301 3.619 1 97.69 124 LEU A O 1
ATOM 913 N N . ALA A 1 125 ? -2.807 4.547 2.697 1 97.88 125 ALA A N 1
ATOM 914 C CA . ALA A 1 125 ? -3.896 4.34 1.749 1 97.88 125 ALA A CA 1
ATOM 915 C C . ALA A 1 125 ? -5.184 3.945 2.471 1 97.88 125 ALA A C 1
ATOM 917 O O . ALA A 1 125 ? -6.262 4.445 2.145 1 97.88 125 ALA A O 1
ATOM 918 N N . LEU A 1 126 ? -5.07 3.102 3.453 1 98.19 126 LEU A N 1
ATOM 919 C CA . LEU A 1 126 ? -6.223 2.723 4.258 1 98.19 126 LEU A CA 1
ATOM 920 C C . LEU A 1 126 ? -6.84 3.941 4.934 1 98.19 126 LEU A C 1
ATOM 922 O O . LEU A 1 126 ? -8.062 4.102 4.941 1 98.19 126 LEU A O 1
ATOM 926 N N . ALA A 1 127 ? -6.004 4.781 5.473 1 98.12 127 ALA A N 1
ATOM 927 C CA . ALA A 1 127 ? -6.488 5.984 6.141 1 98.12 127 ALA A CA 1
ATOM 928 C C . ALA A 1 127 ? -7.246 6.883 5.168 1 98.12 127 ALA A C 1
ATOM 930 O O . ALA A 1 127 ? -8.289 7.438 5.512 1 98.12 127 ALA A O 1
ATOM 931 N N . ALA A 1 128 ? -6.66 7.008 3.998 1 97.81 128 ALA A N 1
ATOM 932 C CA . ALA A 1 128 ? -7.328 7.805 2.971 1 97.81 128 ALA A CA 1
ATOM 933 C C . ALA A 1 128 ? -8.703 7.238 2.646 1 97.81 128 ALA A C 1
ATOM 935 O O . ALA A 1 128 ? -9.688 7.98 2.582 1 97.81 128 ALA A O 1
ATOM 936 N N . TRP A 1 129 ? -8.812 5.98 2.529 1 97.38 129 TRP A N 1
ATOM 937 C CA . TRP A 1 129 ? -10.047 5.324 2.104 1 97.38 129 TRP A CA 1
ATOM 938 C C . TRP A 1 129 ? -11.102 5.387 3.203 1 97.38 129 TRP A C 1
ATOM 940 O O . TRP A 1 129 ? -12.289 5.523 2.92 1 97.38 129 TRP A O 1
ATOM 950 N N . VAL A 1 130 ? -10.68 5.301 4.41 1 96.19 130 VAL A N 1
ATOM 951 C CA . VAL A 1 130 ? -11.602 5.367 5.539 1 96.19 130 VAL A CA 1
ATOM 952 C C . VAL A 1 130 ? -12.148 6.785 5.676 1 96.19 130 VAL A C 1
ATOM 954 O O . VAL A 1 130 ? -13.312 6.973 6.047 1 96.19 130 VAL A O 1
ATOM 957 N N . SER A 1 131 ? -11.359 7.766 5.348 1 95.25 131 SER A N 1
ATOM 958 C CA . SER A 1 131 ? -11.734 9.156 5.59 1 95.25 131 SER A CA 1
ATOM 959 C C . SER A 1 131 ? -12.359 9.781 4.348 1 95.25 131 SER A C 1
ATOM 961 O O . SER A 1 131 ? -12.906 10.883 4.41 1 95.25 131 SER A O 1
ATOM 963 N N . GLY A 1 132 ? -12.219 9.07 3.227 1 93.69 132 GLY A N 1
ATOM 964 C CA . GLY A 1 132 ? -12.734 9.617 1.984 1 93.69 132 GLY A CA 1
ATOM 965 C C . GLY A 1 132 ? -11.727 10.484 1.249 1 93.69 132 GLY A C 1
ATOM 966 O O . GLY A 1 132 ? -12.062 11.133 0.258 1 93.69 132 GLY A O 1
ATOM 967 N N . ALA A 1 133 ? -10.508 10.531 1.726 1 96.62 133 ALA A N 1
ATOM 968 C CA . ALA A 1 133 ? -9.445 11.258 1.048 1 96.62 133 ALA A CA 1
ATOM 969 C C . ALA A 1 133 ? -8.938 10.492 -0.168 1 96.62 133 ALA A C 1
ATOM 971 O O . ALA A 1 133 ? -9.359 9.359 -0.419 1 96.62 133 ALA A O 1
ATOM 972 N N . VAL A 1 134 ? -8.07 11.109 -0.928 1 96.75 134 VAL A N 1
ATOM 973 C CA . VAL A 1 134 ? -7.539 10.508 -2.146 1 96.75 134 VAL A CA 1
ATOM 974 C C . VAL A 1 134 ? -6.059 10.172 -1.96 1 96.75 134 VAL A C 1
ATOM 976 O O . VAL A 1 134 ? -5.227 11.078 -1.832 1 96.75 134 VAL A O 1
ATOM 979 N N . PRO A 1 135 ? -5.727 8.914 -1.943 1 97.44 135 PRO A N 1
ATOM 980 C CA . PRO A 1 135 ? -4.297 8.602 -1.944 1 97.44 135 PRO A CA 1
ATOM 981 C C . PRO A 1 135 ? -3.625 8.922 -3.277 1 97.44 135 PRO A C 1
ATOM 983 O O . PRO A 1 135 ? -4.18 8.625 -4.34 1 97.44 135 PRO A O 1
ATOM 986 N N . VAL A 1 136 ? -2.443 9.508 -3.195 1 96.75 136 VAL A N 1
ATOM 987 C CA . VAL A 1 136 ? -1.75 9.906 -4.418 1 96.75 136 VAL A CA 1
ATOM 988 C C . VAL A 1 136 ? -0.281 9.492 -4.332 1 96.75 136 VAL A C 1
ATOM 990 O O . VAL A 1 136 ? 0.268 9.352 -3.238 1 96.75 136 VAL A O 1
ATOM 993 N N . TYR A 1 137 ? 0.284 9.266 -5.469 1 93.06 137 TYR A N 1
ATOM 994 C CA . TYR A 1 137 ? 1.706 8.961 -5.594 1 93.06 137 TYR A CA 1
ATOM 995 C C . TYR A 1 137 ? 2.318 9.703 -6.777 1 93.06 137 TYR A C 1
ATOM 997 O O . TYR A 1 137 ? 1.656 9.914 -7.797 1 93.06 137 TYR A O 1
ATOM 1005 N N . VAL A 1 138 ? 3.529 10.172 -6.539 1 91.81 138 VAL A N 1
ATOM 1006 C CA . VAL A 1 138 ? 4.25 10.828 -7.625 1 91.81 138 VAL A CA 1
ATOM 1007 C C . VAL A 1 138 ? 5.363 9.922 -8.133 1 91.81 138 VAL A C 1
ATOM 1009 O O . VAL A 1 138 ? 6.117 9.344 -7.344 1 91.81 138 VAL A O 1
ATOM 1012 N N . ASP A 1 139 ? 5.379 9.742 -9.43 1 84.88 139 ASP A N 1
ATOM 1013 C CA . ASP A 1 139 ? 6.418 8.883 -9.984 1 84.88 139 ASP A CA 1
ATOM 1014 C C . ASP A 1 139 ? 7.695 9.672 -10.266 1 84.88 139 ASP A C 1
ATOM 1016 O O . ASP A 1 139 ? 7.766 10.867 -9.984 1 84.88 139 ASP A O 1
ATOM 1020 N N . ARG A 1 140 ? 8.727 8.984 -10.742 1 79.31 140 ARG A N 1
ATOM 1021 C CA . ARG A 1 140 ? 10.047 9.586 -10.906 1 79.31 140 ARG A CA 1
ATOM 1022 C C . ARG A 1 140 ? 10.023 10.695 -11.953 1 79.31 140 ARG A C 1
ATOM 1024 O O . ARG A 1 140 ? 10.836 11.617 -11.914 1 79.31 140 ARG A O 1
ATOM 1031 N N . SER A 1 141 ? 9.047 10.664 -12.922 1 81.31 141 SER A N 1
ATOM 1032 C CA . SER A 1 141 ? 8.953 11.664 -13.984 1 81.31 141 SER A CA 1
ATOM 1033 C C . SER A 1 141 ? 8.156 12.883 -13.531 1 81.31 141 SER A C 1
ATOM 1035 O O . SER A 1 141 ? 8.086 13.891 -14.234 1 81.31 141 SER A O 1
ATOM 1037 N N . GLY A 1 142 ? 7.641 12.766 -12.328 1 84.75 142 GLY A N 1
ATOM 1038 C CA . GLY A 1 142 ? 6.875 13.875 -11.789 1 84.75 142 GLY A CA 1
ATOM 1039 C C . GLY A 1 142 ? 5.383 13.758 -12.047 1 84.75 142 GLY A C 1
ATOM 1040 O O . GLY A 1 142 ? 4.617 14.664 -11.719 1 84.75 142 GLY A O 1
ATOM 1041 N N . GLY A 1 143 ? 4.977 12.68 -12.594 1 88.19 143 GLY A N 1
ATOM 1042 C CA . GLY A 1 143 ? 3.561 12.438 -12.82 1 88.19 143 GLY A CA 1
ATOM 1043 C C . GLY A 1 143 ? 2.807 12.094 -11.547 1 88.19 143 GLY A C 1
ATOM 1044 O O . GLY A 1 143 ? 3.25 11.25 -10.766 1 88.19 143 GLY A O 1
ATOM 1045 N N . LEU A 1 144 ? 1.746 12.883 -11.336 1 92.94 144 LEU A N 1
ATOM 1046 C CA . LEU A 1 144 ? 0.879 12.633 -10.188 1 92.94 144 LEU A CA 1
ATOM 1047 C C . LEU A 1 144 ? -0.171 11.578 -10.523 1 92.94 144 LEU A C 1
ATOM 1049 O O . LEU A 1 144 ? -0.875 11.695 -11.531 1 92.94 144 LEU A O 1
ATOM 1053 N N . HIS A 1 145 ? -0.225 10.609 -9.688 1 93.56 145 HIS A N 1
ATOM 1054 C CA . HIS A 1 145 ? -1.188 9.531 -9.883 1 93.56 145 HIS A CA 1
ATOM 1055 C C . HIS A 1 145 ? -2.123 9.406 -8.68 1 93.56 145 HIS A C 1
ATOM 1057 O O . HIS A 1 145 ? -1.667 9.25 -7.547 1 93.56 145 HIS A O 1
ATOM 1063 N N . ALA A 1 146 ? -3.402 9.539 -8.992 1 95.38 146 ALA A N 1
ATOM 1064 C CA . ALA A 1 146 ? -4.406 9.281 -7.965 1 95.38 146 ALA A CA 1
ATOM 1065 C C . ALA A 1 146 ? -4.766 7.801 -7.902 1 95.38 146 ALA A C 1
ATOM 1067 O O . ALA A 1 146 ? -5.172 7.215 -8.906 1 95.38 146 ALA A O 1
ATOM 1068 N N . LEU A 1 147 ? -4.555 7.195 -6.738 1 96.5 147 LEU A N 1
ATOM 1069 C CA . LEU A 1 147 ? -4.922 5.793 -6.555 1 96.5 147 LEU A CA 1
ATOM 1070 C C . LEU A 1 147 ? -6.434 5.637 -6.449 1 96.5 147 LEU A C 1
ATOM 1072 O O . LEU A 1 147 ? -7.152 6.617 -6.254 1 96.5 147 LEU A O 1
ATOM 1076 N N . PRO A 1 148 ? -6.898 4.395 -6.621 1 95.25 148 PRO A N 1
ATOM 1077 C CA . PRO A 1 148 ? -8.344 4.172 -6.602 1 95.25 148 PRO A CA 1
ATOM 1078 C C . PRO A 1 148 ? -8.992 4.605 -5.285 1 95.25 148 PRO A C 1
ATOM 1080 O O . PRO A 1 148 ? -8.406 4.426 -4.215 1 95.25 148 PRO A O 1
ATOM 1083 N N . ARG A 1 149 ? -10.172 5.125 -5.441 1 95.5 149 ARG A N 1
ATOM 1084 C CA . ARG A 1 149 ? -10.953 5.496 -4.266 1 95.5 149 ARG A CA 1
ATOM 1085 C C . ARG A 1 149 ? -11.773 4.316 -3.754 1 95.5 149 ARG A C 1
ATOM 1087 O O . ARG A 1 149 ? -12.82 3.99 -4.316 1 95.5 149 ARG A O 1
ATOM 1094 N N . VAL A 1 150 ? -11.312 3.725 -2.748 1 97.06 150 VAL A N 1
ATOM 1095 C CA . VAL A 1 150 ? -11.992 2.6 -2.115 1 97.06 150 VAL A CA 1
ATOM 1096 C C . VAL A 1 150 ? -12.797 3.09 -0.914 1 97.06 150 VAL A C 1
ATOM 1098 O O . VAL A 1 150 ? -12.336 3.951 -0.16 1 97.06 150 VAL A O 1
ATOM 1101 N N . SER A 1 151 ? -14 2.604 -0.789 1 94.31 151 SER A N 1
ATOM 1102 C CA . SER A 1 151 ? -14.852 2.992 0.333 1 94.31 151 SER A CA 1
ATOM 1103 C C . SER A 1 151 ? -14.766 1.973 1.465 1 94.31 151 SER A C 1
ATOM 1105 O O . SER A 1 151 ? -15.234 0.839 1.32 1 94.31 151 SER A O 1
ATOM 1107 N N . LEU A 1 152 ? -14.227 2.404 2.578 1 95.12 152 LEU A N 1
ATOM 1108 C CA . LEU A 1 152 ? -14.086 1.52 3.73 1 95.12 152 LEU A CA 1
ATOM 1109 C C . LEU A 1 152 ? -14.883 2.041 4.918 1 95.12 152 LEU A C 1
ATOM 1111 O O . LEU A 1 152 ? -14.836 3.232 5.23 1 95.12 152 LEU A O 1
ATOM 1115 N N . GLY A 1 153 ? -15.68 1.166 5.496 1 92.81 153 GLY A N 1
ATOM 1116 C CA . GLY A 1 153 ? -16.375 1.468 6.738 1 92.81 153 GLY A CA 1
ATOM 1117 C C . GLY A 1 153 ? -15.797 0.733 7.934 1 92.81 153 GLY A C 1
ATOM 1118 O O . GLY A 1 153 ? -14.852 -0.045 7.793 1 92.81 153 GLY A O 1
ATOM 1119 N N . VAL A 1 154 ? -16.344 1.018 9.039 1 93.19 154 VAL A N 1
ATOM 1120 C CA . VAL A 1 154 ? -15.906 0.428 10.297 1 93.19 154 VAL A CA 1
ATOM 1121 C C . VAL A 1 154 ? -16.016 -1.093 10.219 1 93.19 154 VAL A C 1
ATOM 1123 O O . VAL A 1 154 ? -15.133 -1.812 10.688 1 93.19 154 VAL A O 1
ATOM 1126 N N . GLU A 1 155 ? -17 -1.561 9.508 1 93.12 155 GLU A N 1
ATOM 1127 C CA . GLU A 1 155 ? -17.281 -2.988 9.438 1 93.12 155 GLU A CA 1
ATOM 1128 C C . GLU A 1 155 ? -16.266 -3.721 8.57 1 93.12 155 GLU A C 1
ATOM 1130 O O . GLU A 1 155 ? -16.141 -4.941 8.656 1 93.12 155 GLU A O 1
ATOM 1135 N N . ASP A 1 156 ? -15.586 -2.984 7.77 1 95.5 156 ASP A N 1
ATOM 1136 C CA . ASP A 1 156 ? -14.641 -3.586 6.836 1 95.5 156 ASP A CA 1
ATOM 1137 C C . ASP A 1 156 ? -13.273 -3.785 7.492 1 95.5 156 ASP A C 1
ATOM 1139 O O . ASP A 1 156 ? -12.414 -4.473 6.945 1 95.5 156 ASP A O 1
ATOM 1143 N N . LEU A 1 157 ? -13.078 -3.193 8.688 1 96.94 157 LEU A N 1
ATOM 1144 C CA . LEU A 1 157 ? -11.742 -3.125 9.281 1 96.94 157 LEU A CA 1
ATOM 1145 C C . LEU A 1 157 ? -11.594 -4.16 10.391 1 96.94 157 LEU A C 1
ATOM 1147 O O . LEU A 1 157 ? -12.555 -4.453 11.109 1 96.94 157 LEU A O 1
ATOM 1151 N N . PRO A 1 158 ? -10.43 -4.68 10.477 1 96.12 158 PRO A N 1
ATOM 1152 C CA . PRO A 1 158 ? -10.18 -5.633 11.562 1 96.12 158 PRO A CA 1
ATOM 1153 C C . PRO A 1 158 ? -10.047 -4.953 12.93 1 96.12 158 PRO A C 1
ATOM 1155 O O . PRO A 1 158 ? -9.922 -3.727 13 1 96.12 158 PRO A O 1
ATOM 1158 N N . ARG A 1 159 ? -9.961 -5.699 13.93 1 95 159 ARG A N 1
ATOM 1159 C CA . ARG A 1 159 ? -9.969 -5.23 15.312 1 95 159 ARG A CA 1
ATOM 1160 C C . ARG A 1 159 ? -8.766 -4.336 15.594 1 95 159 ARG A C 1
ATOM 1162 O O . ARG A 1 159 ? -8.875 -3.342 16.312 1 95 159 ARG A O 1
ATOM 1169 N N . GLU A 1 160 ? -7.578 -4.652 15.031 1 94.62 160 GLU A N 1
ATOM 1170 C CA . GLU A 1 160 ? -6.344 -3.939 15.352 1 94.62 160 GLU A CA 1
ATOM 1171 C C . GLU A 1 160 ? -6.395 -2.5 14.844 1 94.62 160 GLU A C 1
ATOM 1173 O O . GLU A 1 160 ? -5.613 -1.654 15.289 1 94.62 160 GLU A O 1
ATOM 1178 N N . LEU A 1 161 ? -7.301 -2.236 13.93 1 97.38 161 LEU A N 1
ATOM 1179 C CA . LEU A 1 161 ? -7.434 -0.873 13.438 1 97.38 161 LEU A CA 1
ATOM 1180 C C . LEU A 1 161 ? -8.586 -0.153 14.125 1 97.38 161 LEU A C 1
ATOM 1182 O O . LEU A 1 161 ? -8.766 1.056 13.953 1 97.38 161 LEU A O 1
ATOM 1186 N N . LEU A 1 162 ? -9.312 -0.896 14.906 1 97.19 162 LEU A N 1
ATOM 1187 C CA . LEU A 1 162 ? -10.469 -0.333 15.602 1 97.19 162 LEU A CA 1
ATOM 1188 C C . LEU A 1 162 ? -10.164 -0.108 17.078 1 97.19 162 LEU A C 1
ATOM 1190 O O . LEU A 1 162 ? -10.656 0.85 17.672 1 97.19 162 LEU A O 1
ATOM 1194 N N . TYR A 1 163 ? -9.305 -1.022 17.578 1 95.75 163 TYR A N 1
ATOM 1195 C CA . TYR A 1 163 ? -9.031 -0.992 19.016 1 95.75 163 TYR A CA 1
ATOM 1196 C C . TYR A 1 163 ? -7.531 -1.031 19.297 1 95.75 163 TYR A C 1
ATOM 1198 O O . TYR A 1 163 ? -6.777 -1.664 18.547 1 95.75 163 TYR A O 1
ATOM 1206 N N . ARG A 1 164 ? -7.168 -0.379 20.391 1 93.12 164 ARG A N 1
ATOM 1207 C CA . ARG A 1 164 ? -5.785 -0.435 20.859 1 93.12 164 ARG A CA 1
ATOM 1208 C C . ARG A 1 164 ? -5.5 -1.756 21.562 1 93.12 164 ARG A C 1
ATOM 1210 O O . ARG A 1 164 ? -6.41 -2.561 21.781 1 93.12 164 ARG A O 1
ATOM 1217 N N . GLU A 1 165 ? -4.254 -1.902 21.859 1 88.31 165 GLU A N 1
ATOM 1218 C CA . GLU A 1 165 ? -3.846 -3.152 22.5 1 88.31 165 GLU A CA 1
ATOM 1219 C C . GLU A 1 165 ? -4.543 -3.342 23.844 1 88.31 165 GLU A C 1
ATOM 1221 O O . GLU A 1 165 ? -4.828 -4.473 24.234 1 88.31 165 GLU A O 1
ATOM 1226 N N . ASP A 1 166 ? -4.793 -2.23 24.469 1 91.25 166 ASP A N 1
ATOM 1227 C CA . ASP A 1 166 ? -5.41 -2.297 25.797 1 91.25 166 ASP A CA 1
ATOM 1228 C C . ASP A 1 166 ? -6.922 -2.477 25.688 1 91.25 166 ASP A C 1
ATOM 1230 O O . ASP A 1 166 ? -7.621 -2.533 26.703 1 91.25 166 ASP A O 1
ATOM 1234 N N . GLY A 1 167 ? -7.457 -2.516 24.484 1 92 167 GLY A N 1
ATOM 1235 C CA . GLY A 1 167 ? -8.867 -2.797 24.281 1 92 167 GLY A CA 1
ATOM 1236 C C . GLY A 1 167 ? -9.703 -1.548 24.062 1 92 167 GLY A C 1
ATOM 1237 O O . GLY A 1 167 ? -10.883 -1.634 23.734 1 92 167 GLY A O 1
ATOM 1238 N N . ARG A 1 168 ? -9.18 -0.351 24.297 1 94.06 168 ARG A N 1
ATOM 1239 C CA . ARG A 1 168 ? -9.906 0.899 24.094 1 94.06 168 ARG A CA 1
ATOM 1240 C C . ARG A 1 168 ? -10.039 1.216 22.609 1 94.06 168 ARG A C 1
ATOM 1242 O O . ARG A 1 168 ? -9.141 0.906 21.828 1 94.06 168 ARG A O 1
ATOM 1249 N N . PRO A 1 169 ? -11.141 1.777 22.281 1 95.44 169 PRO A N 1
ATOM 1250 C CA . PRO A 1 169 ? -11.289 2.186 20.891 1 95.44 169 PRO A CA 1
ATOM 1251 C C . PRO A 1 169 ? -10.242 3.205 20.453 1 95.44 169 PRO A C 1
ATOM 1253 O O . PRO A 1 169 ? -9.812 4.035 21.25 1 95.44 169 PRO A O 1
ATOM 1256 N N . ARG A 1 170 ? -9.883 3.104 19.281 1 96.56 170 ARG A N 1
ATOM 1257 C CA . ARG A 1 170 ? -8.945 4.082 18.734 1 96.56 170 ARG A CA 1
ATOM 1258 C C . ARG A 1 170 ? -9.609 5.441 18.562 1 96.56 170 ARG A C 1
ATOM 1260 O O . ARG A 1 170 ? -10.836 5.531 18.453 1 96.56 170 ARG A O 1
ATOM 1267 N N . ARG A 1 171 ? -8.781 6.465 18.484 1 96.25 171 ARG A N 1
ATOM 1268 C CA . ARG A 1 171 ? -9.227 7.852 18.531 1 96.25 171 ARG A CA 1
ATOM 1269 C C . ARG A 1 171 ? -10.086 8.188 17.312 1 96.25 171 ARG A C 1
ATOM 1271 O O . ARG A 1 171 ? -11.008 8.992 17.406 1 96.25 171 ARG A O 1
ATOM 1278 N N . TRP A 1 172 ? -9.789 7.543 16.172 1 96.5 172 TRP A N 1
ATOM 1279 C CA . TRP A 1 172 ? -10.484 7.93 14.945 1 96.5 172 TRP A CA 1
ATOM 1280 C C . TRP A 1 172 ? -11.953 7.516 14.992 1 96.5 172 TRP A C 1
ATOM 1282 O O . TRP A 1 172 ? -12.797 8.141 14.352 1 96.5 172 TRP A O 1
ATOM 1292 N N . LEU A 1 173 ? -12.281 6.523 15.758 1 95.38 173 LEU A N 1
ATOM 1293 C CA . LEU A 1 173 ? -13.68 6.121 15.922 1 95.38 173 LEU A CA 1
ATOM 1294 C C . LEU A 1 173 ? -14.477 7.211 16.625 1 95.38 173 LEU A C 1
ATOM 1296 O O . LEU A 1 173 ? -15.617 7.484 16.266 1 95.38 173 LEU A O 1
ATOM 1300 N N . GLU A 1 174 ? -13.805 7.75 17.609 1 92.88 174 GLU A N 1
ATOM 1301 C CA . GLU A 1 174 ? -14.438 8.859 18.312 1 92.88 174 GLU A CA 1
ATOM 1302 C C . GLU A 1 174 ? -14.641 10.062 17.391 1 92.88 174 GLU A C 1
ATOM 1304 O O . GLU A 1 174 ? -15.695 10.695 17.406 1 92.88 174 GLU A O 1
ATOM 1309 N N . GLU A 1 175 ? -13.641 10.305 16.641 1 93.38 175 GLU A N 1
ATOM 1310 C CA . GLU A 1 175 ? -13.711 11.43 15.711 1 93.38 175 GLU A CA 1
ATOM 1311 C C . GLU A 1 175 ? -14.805 11.203 14.672 1 93.38 175 GLU A C 1
ATOM 1313 O O . GLU A 1 175 ? -15.5 12.141 14.281 1 93.38 175 GLU A O 1
ATOM 1318 N N . LEU A 1 176 ? -14.906 10 14.219 1 91.25 176 LEU A N 1
ATOM 1319 C CA . LEU A 1 176 ? -15.938 9.648 13.25 1 91.25 176 LEU A CA 1
ATOM 1320 C C . LEU A 1 176 ? -17.328 9.922 13.812 1 91.25 176 LEU A C 1
ATOM 1322 O O . LEU A 1 176 ? -18.188 10.469 13.117 1 91.25 176 LEU A O 1
ATOM 1326 N N . SER A 1 177 ? -17.547 9.5 14.977 1 86.5 177 SER A N 1
ATOM 1327 C CA . SER A 1 177 ? -18.828 9.703 15.633 1 86.5 177 SER A CA 1
ATOM 1328 C C . SER A 1 177 ? -19.141 11.195 15.789 1 86.5 177 SER A C 1
ATOM 1330 O O . SER A 1 177 ? -20.281 11.609 15.648 1 86.5 177 SER A O 1
ATOM 1332 N N . ARG A 1 178 ? -18.203 11.961 15.969 1 85.19 178 ARG A N 1
ATOM 1333 C CA . ARG A 1 178 ? -18.359 13.398 16.156 1 85.19 178 ARG A CA 1
ATOM 1334 C C . ARG A 1 178 ? -18.641 14.094 14.82 1 85.19 178 ARG A C 1
ATOM 1336 O O . ARG A 1 178 ? -19.391 15.078 14.773 1 85.19 178 ARG A O 1
ATOM 1343 N N . SER A 1 179 ? -17.984 13.641 13.805 1 77 179 SER A N 1
ATOM 1344 C CA . SER A 1 179 ? -18.062 14.289 12.508 1 77 179 SER A CA 1
ATOM 1345 C C . SER A 1 179 ? -19.406 14 11.836 1 77 179 SER A C 1
ATOM 1347 O O . SER A 1 179 ? -19.828 14.734 10.93 1 77 179 SER A O 1
ATOM 1349 N N . GLY A 1 180 ? -20.203 13.117 12.352 1 66.38 180 GLY A N 1
ATOM 1350 C CA . GLY A 1 180 ? -21.469 12.758 11.734 1 66.38 180 GLY A CA 1
ATOM 1351 C C . GLY A 1 180 ? -21.312 12.102 10.375 1 66.38 180 GLY A C 1
ATOM 1352 O O . GLY A 1 180 ? -22.281 11.953 9.633 1 66.38 180 GLY A O 1
ATOM 1353 N N . ARG A 1 181 ? -20.188 12.141 9.852 1 58.94 181 ARG A N 1
ATOM 1354 C CA . ARG A 1 181 ? -20 11.555 8.531 1 58.94 181 ARG A CA 1
ATOM 1355 C C . ARG A 1 181 ? -20.422 10.086 8.523 1 58.94 181 ARG A C 1
ATOM 1357 O O . ARG A 1 181 ? -20.109 9.336 9.445 1 58.94 181 ARG A O 1
ATOM 1364 N N . ARG A 1 182 ? -21.75 9.914 8.055 1 47.66 182 ARG A N 1
ATOM 1365 C CA . ARG A 1 182 ? -22.281 8.562 7.902 1 47.66 182 ARG A CA 1
ATOM 1366 C C . ARG A 1 182 ? -21.609 7.832 6.746 1 47.66 182 ARG A C 1
ATOM 1368 O O . ARG A 1 182 ? -21.297 8.438 5.723 1 47.66 182 ARG A O 1
ATOM 1375 N N . PHE A 1 183 ? -20.75 6.844 6.98 1 50.22 183 PHE A N 1
ATOM 1376 C CA . PHE A 1 183 ? -20.219 6.02 5.898 1 50.22 183 PHE A CA 1
ATOM 1377 C C . PHE A 1 183 ? -21.328 5.637 4.926 1 50.22 183 PHE A C 1
ATOM 1379 O O . PHE A 1 183 ? -22.359 5.09 5.332 1 50.22 183 PHE A O 1
ATOM 1386 N N . SER A 1 184 ? -21.734 6.551 4.043 1 36.16 184 SER A N 1
ATOM 1387 C CA . SER A 1 184 ? -22.781 6.227 3.076 1 36.16 184 SER A CA 1
ATOM 1388 C C . SER A 1 184 ? -22.516 4.879 2.416 1 36.16 184 SER A C 1
ATOM 1390 O O . SER A 1 184 ? -21.406 4.605 1.959 1 36.16 184 SER A O 1
ATOM 1392 N N . SER A 1 185 ? -23.188 3.84 2.779 1 32.59 185 SER A N 1
ATOM 1393 C CA . SER A 1 185 ? -23.422 2.773 1.811 1 32.59 185 SER A CA 1
ATOM 1394 C C . SER A 1 185 ? -23.688 3.338 0.42 1 32.59 185 SER A C 1
ATOM 1396 O O . SER A 1 185 ? -24.438 4.301 0.272 1 32.59 185 SER A O 1
ATOM 1398 N N . PRO A 1 186 ? -22.703 3.127 -0.601 1 29.59 186 PRO A N 1
ATOM 1399 C CA . PRO A 1 186 ? -23.344 3.576 -1.836 1 29.59 186 PRO A CA 1
ATOM 1400 C C . PRO A 1 186 ? -24.797 3.102 -1.95 1 29.59 186 PRO A C 1
ATOM 1402 O O . PRO A 1 186 ? -25.172 2.086 -1.355 1 29.59 186 PRO A O 1
ATOM 1405 N N . MET B 1 1 ? -3.227 -26.906 0.841 1 77 1 MET B N 1
ATOM 1406 C CA . MET B 1 1 ? -1.891 -26.375 0.593 1 77 1 MET B CA 1
ATOM 1407 C C . MET B 1 1 ? -1.906 -24.859 0.607 1 77 1 MET B C 1
ATOM 1409 O O . MET B 1 1 ? -2.885 -24.234 0.188 1 77 1 MET B O 1
ATOM 1413 N N . ARG B 1 2 ? -0.838 -24.172 1.188 1 93.56 2 ARG B N 1
ATOM 1414 C CA . ARG B 1 2 ? -0.699 -22.734 1.292 1 93.56 2 ARG B CA 1
ATOM 1415 C C . ARG B 1 2 ? -0.214 -22.125 -0.024 1 93.56 2 ARG B C 1
ATOM 1417 O O . ARG B 1 2 ? 0.603 -22.734 -0.723 1 93.56 2 ARG B O 1
ATOM 1424 N N . TYR B 1 3 ? -0.835 -21.109 -0.369 1 96.69 3 TYR B N 1
ATOM 1425 C CA . TYR B 1 3 ? -0.584 -20.438 -1.642 1 96.69 3 TYR B CA 1
ATOM 1426 C C . TYR B 1 3 ? -0.024 -19.047 -1.423 1 96.69 3 TYR B C 1
ATOM 1428 O O . TYR B 1 3 ? -0.473 -18.312 -0.531 1 96.69 3 TYR B O 1
ATOM 1436 N N . LEU B 1 4 ? 1.086 -18.719 -2.178 1 97.81 4 LEU B N 1
ATOM 1437 C CA . LEU B 1 4 ? 1.707 -17.391 -2.123 1 97.81 4 LEU B CA 1
ATOM 1438 C C . LEU B 1 4 ? 1.781 -16.766 -3.512 1 97.81 4 LEU B C 1
ATOM 1440 O O . LEU B 1 4 ? 2.32 -17.375 -4.441 1 97.81 4 LEU B O 1
ATOM 1444 N N . LEU B 1 5 ? 1.185 -15.625 -3.648 1 98.12 5 LEU B N 1
ATOM 1445 C CA . LEU B 1 5 ? 1.247 -14.836 -4.871 1 98.12 5 LEU B CA 1
ATOM 1446 C C . LEU B 1 5 ? 2.088 -13.578 -4.664 1 98.12 5 LEU B C 1
ATOM 1448 O O . LEU B 1 5 ? 1.922 -12.875 -3.666 1 98.12 5 LEU B O 1
ATOM 1452 N N . GLU B 1 6 ? 3.035 -13.32 -5.578 1 96.56 6 GLU B N 1
ATOM 1453 C CA . GLU B 1 6 ? 3.865 -12.117 -5.516 1 96.56 6 GLU B CA 1
ATOM 1454 C C . GLU B 1 6 ? 4.121 -11.547 -6.906 1 96.56 6 GLU B C 1
ATOM 1456 O O . GLU B 1 6 ? 4 -12.258 -7.906 1 96.56 6 GLU B O 1
ATOM 1461 N N . ALA B 1 7 ? 4.383 -10.266 -6.906 1 94.94 7 ALA B N 1
ATOM 1462 C CA . ALA B 1 7 ? 4.891 -9.656 -8.133 1 94.94 7 ALA B CA 1
ATOM 1463 C C . ALA B 1 7 ? 6.418 -9.672 -8.164 1 94.94 7 ALA B C 1
ATOM 1465 O O . ALA B 1 7 ? 7.066 -9.438 -7.137 1 94.94 7 ALA B O 1
ATOM 1466 N N . VAL B 1 8 ? 6.871 -9.844 -9.32 1 90.75 8 VAL B N 1
ATOM 1467 C CA . VAL B 1 8 ? 8.32 -9.844 -9.477 1 90.75 8 VAL B CA 1
ATOM 1468 C C . VAL B 1 8 ? 8.844 -8.406 -9.438 1 90.75 8 VAL B C 1
ATOM 1470 O O . VAL B 1 8 ? 8.344 -7.535 -10.148 1 90.75 8 VAL B O 1
ATOM 1473 N N . GLY B 1 9 ? 9.797 -8.148 -8.516 1 80.88 9 GLY B N 1
ATOM 1474 C CA . GLY B 1 9 ? 10.547 -6.902 -8.57 1 80.88 9 GLY B CA 1
ATOM 1475 C C . GLY B 1 9 ? 11.641 -6.91 -9.617 1 80.88 9 GLY B C 1
ATOM 1476 O O . GLY B 1 9 ? 12.805 -7.184 -9.305 1 80.88 9 GLY B O 1
ATOM 1477 N N . ALA B 1 10 ? 11.312 -6.664 -10.797 1 62.16 10 ALA B N 1
ATOM 1478 C CA . ALA B 1 10 ? 12.18 -6.922 -11.945 1 62.16 10 ALA B CA 1
ATOM 1479 C C . ALA B 1 10 ? 13.5 -6.16 -11.812 1 62.16 10 ALA B C 1
ATOM 1481 O O . ALA B 1 10 ? 14.562 -6.684 -12.164 1 62.16 10 ALA B O 1
ATOM 1482 N N . ARG B 1 11 ? 13.422 -5.027 -11.336 1 63.62 11 ARG B N 1
ATOM 1483 C CA . ARG B 1 11 ? 14.688 -4.309 -11.242 1 63.62 11 ARG B CA 1
ATOM 1484 C C . ARG B 1 11 ? 15.633 -4.988 -10.258 1 63.62 11 ARG B C 1
ATOM 1486 O O . ARG B 1 11 ? 16.812 -5.18 -10.555 1 63.62 11 ARG B O 1
ATOM 1493 N N . GLY B 1 12 ? 15.023 -5.461 -9.25 1 63.78 12 GLY B N 1
ATOM 1494 C CA . GLY B 1 12 ? 15.859 -6.148 -8.273 1 63.78 12 GLY B CA 1
ATOM 1495 C C . GLY B 1 12 ? 16.266 -7.543 -8.719 1 63.78 12 GLY B C 1
ATOM 1496 O O . GLY B 1 12 ? 17.453 -7.832 -8.852 1 63.78 12 GLY B O 1
ATOM 1497 N N . ALA B 1 13 ? 15.242 -8.227 -9.188 1 69.31 13 ALA B N 1
ATOM 1498 C CA . ALA B 1 13 ? 15.492 -9.625 -9.555 1 69.31 13 ALA B CA 1
ATOM 1499 C C . ALA B 1 13 ? 16.281 -9.711 -10.859 1 69.31 13 ALA B C 1
ATOM 1501 O O . ALA B 1 13 ? 17.172 -10.562 -10.992 1 69.31 13 ALA B O 1
ATOM 1502 N N . GLY B 1 14 ? 15.992 -8.852 -11.734 1 68 14 GLY B N 1
ATOM 1503 C CA . GLY B 1 14 ? 16.734 -8.852 -12.977 1 68 14 GLY B CA 1
ATOM 1504 C C . GLY B 1 14 ? 18.203 -8.523 -12.797 1 68 14 GLY B C 1
ATOM 1505 O O . GLY B 1 14 ? 19.078 -9.203 -13.344 1 68 14 GLY B O 1
ATOM 1506 N N . ARG B 1 15 ? 18.406 -7.539 -11.984 1 72.06 15 ARG B N 1
ATOM 1507 C CA . ARG B 1 15 ? 19.797 -7.16 -11.703 1 72.06 15 ARG B CA 1
ATOM 1508 C C . ARG B 1 15 ? 20.547 -8.305 -11.023 1 72.06 15 ARG B C 1
ATOM 1510 O O . ARG B 1 15 ? 21.703 -8.57 -11.352 1 72.06 15 ARG B O 1
ATOM 1517 N N . LEU B 1 16 ? 19.812 -8.922 -10.234 1 72.94 16 LEU B N 1
ATOM 1518 C CA . LEU B 1 16 ? 20.469 -10.008 -9.508 1 72.94 16 LEU B CA 1
ATOM 1519 C C . LEU B 1 16 ? 20.75 -11.188 -10.438 1 72.94 16 LEU B C 1
ATOM 1521 O O . LEU B 1 16 ? 21.844 -11.773 -10.391 1 72.94 16 LEU B O 1
ATOM 1525 N N . LEU B 1 17 ? 19.797 -11.461 -11.195 1 76.5 17 LEU B N 1
ATOM 1526 C CA . LEU B 1 17 ? 19.969 -12.547 -12.164 1 76.5 17 LEU B CA 1
ATOM 1527 C C . LEU B 1 17 ? 21.172 -12.297 -13.055 1 76.5 17 LEU B C 1
ATOM 1529 O O . LEU B 1 17 ? 21.953 -13.211 -13.32 1 76.5 17 LEU B O 1
ATOM 1533 N N . SER B 1 18 ? 21.359 -11.117 -13.43 1 75.88 18 SER B N 1
ATOM 1534 C CA . SER B 1 18 ? 22.484 -10.781 -14.281 1 75.88 18 SER B CA 1
ATOM 1535 C C . SER B 1 18 ? 23.812 -10.945 -13.531 1 75.88 18 SER B C 1
ATOM 1537 O O . SER B 1 18 ? 24.828 -11.305 -14.133 1 75.88 18 SER B O 1
ATOM 1539 N N . ARG B 1 19 ? 23.781 -10.773 -12.297 1 72.62 19 ARG B N 1
ATOM 1540 C CA . ARG B 1 19 ? 24.984 -10.82 -11.477 1 72.62 19 ARG B CA 1
ATOM 1541 C C . ARG B 1 19 ? 25.375 -12.258 -11.164 1 72.62 19 ARG B C 1
ATOM 1543 O O . ARG B 1 19 ? 26.562 -12.602 -11.188 1 72.62 19 ARG B O 1
ATOM 1550 N N . VAL B 1 20 ? 24.422 -13.07 -10.953 1 73.12 20 VAL B N 1
ATOM 1551 C CA . VAL B 1 20 ? 24.75 -14.391 -10.414 1 73.12 20 VAL B CA 1
ATOM 1552 C C . VAL B 1 20 ? 24.734 -15.422 -11.539 1 73.12 20 VAL B C 1
ATOM 1554 O O . VAL B 1 20 ? 25.062 -16.594 -11.32 1 73.12 20 VAL B O 1
ATOM 1557 N N . GLY B 1 21 ? 24.516 -15.023 -12.594 1 70.19 21 GLY B N 1
ATOM 1558 C CA . GLY B 1 21 ? 24.656 -15.891 -13.758 1 70.19 21 GLY B CA 1
ATOM 1559 C C . GLY B 1 21 ? 23.781 -17.141 -13.672 1 70.19 21 GLY B C 1
ATOM 1560 O O . GLY B 1 21 ? 24.219 -18.219 -14.047 1 70.19 21 GLY B O 1
ATOM 1561 N N . GLY B 1 22 ? 22.719 -17.094 -13.039 1 76.5 22 GLY B N 1
ATOM 1562 C CA . GLY B 1 22 ? 21.797 -18.219 -13.023 1 76.5 22 GLY B CA 1
ATOM 1563 C C . GLY B 1 22 ? 21.875 -19.031 -11.734 1 76.5 22 GLY B C 1
ATOM 1564 O O . GLY B 1 22 ? 21.031 -19.891 -11.492 1 76.5 22 GLY B O 1
ATOM 1565 N N . ASP B 1 23 ? 22.922 -18.797 -10.945 1 89.12 23 ASP B N 1
ATOM 1566 C CA . ASP B 1 23 ? 22.984 -19.453 -9.641 1 89.12 23 ASP B CA 1
ATOM 1567 C C . ASP B 1 23 ? 21.906 -18.922 -8.703 1 89.12 23 ASP B C 1
ATOM 1569 O O . ASP B 1 23 ? 21.469 -17.781 -8.844 1 89.12 23 ASP B O 1
ATOM 1573 N N . CYS B 1 24 ? 21.516 -19.844 -7.902 1 93.06 24 CYS B N 1
ATOM 1574 C CA . CYS B 1 24 ? 20.469 -19.422 -6.98 1 93.06 24 CYS B CA 1
ATOM 1575 C C . CYS B 1 24 ? 21.047 -18.562 -5.852 1 93.06 24 CYS B C 1
ATOM 1577 O O . CYS B 1 24 ? 22.078 -18.906 -5.285 1 93.06 24 CYS B O 1
ATOM 1579 N N . PRO B 1 25 ? 20.438 -17.547 -5.574 1 89.88 25 PRO B N 1
ATOM 1580 C CA . PRO B 1 25 ? 20.875 -16.672 -4.477 1 89.88 25 PRO B CA 1
ATOM 1581 C C . PRO B 1 25 ? 20.469 -17.203 -3.107 1 89.88 25 PRO B C 1
ATOM 1583 O O . PRO B 1 25 ? 19.703 -18.172 -3.018 1 89.88 25 PRO B O 1
ATOM 1586 N N . ASP B 1 26 ? 21.109 -16.594 -2.061 1 90.19 26 ASP B N 1
ATOM 1587 C CA . ASP B 1 26 ? 20.516 -16.75 -0.738 1 90.19 26 ASP B CA 1
ATOM 1588 C C . ASP B 1 26 ? 19.047 -16.312 -0.748 1 90.19 26 ASP B C 1
ATOM 1590 O O . ASP B 1 26 ? 18.719 -15.203 -1.169 1 90.19 26 ASP B O 1
ATOM 1594 N N . PRO B 1 27 ? 18.219 -17.234 -0.399 1 90.88 27 PRO B N 1
ATOM 1595 C CA . PRO B 1 27 ? 16.797 -16.891 -0.441 1 90.88 27 PRO B CA 1
ATOM 1596 C C . PRO B 1 27 ? 16.469 -15.625 0.344 1 90.88 27 PRO B C 1
ATOM 1598 O O . PRO B 1 27 ? 15.477 -14.945 0.046 1 90.88 27 PRO B O 1
ATOM 1601 N N . ARG B 1 28 ? 17.219 -15.172 1.319 1 91.94 28 ARG B N 1
ATOM 1602 C CA . ARG B 1 28 ? 16.953 -13.992 2.141 1 91.94 28 ARG B CA 1
ATOM 1603 C C . ARG B 1 28 ? 17.312 -12.711 1.394 1 91.94 28 ARG B C 1
ATOM 1605 O O . ARG B 1 28 ? 16.938 -11.617 1.81 1 91.94 28 ARG B O 1
ATOM 1612 N N . SER B 1 29 ? 17.969 -12.852 0.237 1 88 29 SER B N 1
ATOM 1613 C CA . SER B 1 29 ? 18.438 -11.672 -0.485 1 88 29 SER B CA 1
ATOM 1614 C C . SER B 1 29 ? 17.438 -11.234 -1.545 1 88 29 SER B C 1
ATOM 1616 O O . SER B 1 29 ? 17.578 -10.156 -2.137 1 88 29 SER B O 1
ATOM 1618 N N . VAL B 1 30 ? 16.453 -12.062 -1.766 1 89.44 30 VAL B N 1
ATOM 1619 C CA . VAL B 1 30 ? 15.414 -11.734 -2.734 1 89.44 30 VAL B CA 1
ATOM 1620 C C . VAL B 1 30 ? 14.047 -11.766 -2.053 1 89.44 30 VAL B C 1
ATOM 1622 O O . VAL B 1 30 ? 13.664 -12.773 -1.457 1 89.44 30 VAL B O 1
ATOM 1625 N N . PRO B 1 31 ? 13.359 -10.688 -2.234 1 91 31 PRO B N 1
ATOM 1626 C CA . PRO B 1 31 ? 12.117 -10.555 -1.464 1 91 31 PRO B CA 1
ATOM 1627 C C . PRO B 1 31 ? 11.148 -11.703 -1.703 1 91 31 PRO B C 1
ATOM 1629 O O . PRO B 1 31 ? 10.531 -12.211 -0.756 1 91 31 PRO B O 1
ATOM 1632 N N . GLU B 1 32 ? 10.992 -12.172 -2.943 1 92.94 32 GLU B N 1
ATOM 1633 C CA . GLU B 1 32 ? 10.023 -13.219 -3.275 1 92.94 32 GLU B CA 1
ATOM 1634 C C . GLU B 1 32 ? 10.367 -14.523 -2.572 1 92.94 32 GLU B C 1
ATOM 1636 O O . GLU B 1 32 ? 9.5 -15.164 -1.977 1 92.94 32 GLU B O 1
ATOM 1641 N N . LEU B 1 33 ? 11.625 -14.867 -2.607 1 93.56 33 LEU B N 1
ATOM 1642 C CA . LEU B 1 33 ? 12.062 -16.109 -1.97 1 93.56 33 LEU B CA 1
ATOM 1643 C C . LEU B 1 33 ? 12.086 -15.953 -0.452 1 93.56 33 LEU B C 1
ATOM 1645 O O . LEU B 1 33 ? 11.773 -16.906 0.275 1 93.56 33 LEU B O 1
ATOM 1649 N N . HIS B 1 34 ? 12.453 -14.789 -0.043 1 94 34 HIS B N 1
ATOM 1650 C CA . HIS B 1 34 ? 12.5 -14.508 1.387 1 94 34 HIS B CA 1
ATOM 1651 C C . HIS B 1 34 ? 11.117 -14.664 2.023 1 94 34 HIS B C 1
ATOM 1653 O O . HIS B 1 34 ? 10.992 -15.227 3.111 1 94 34 HIS B O 1
ATOM 1659 N N . THR B 1 35 ? 10.148 -14.188 1.367 1 95.25 35 THR B N 1
ATOM 1660 C CA . THR B 1 35 ? 8.781 -14.305 1.866 1 95.25 35 THR B CA 1
ATOM 1661 C C . THR B 1 35 ? 8.359 -15.766 1.94 1 95.25 35 THR B C 1
ATOM 1663 O O . THR B 1 35 ? 7.766 -16.203 2.934 1 95.25 35 THR B O 1
ATOM 1666 N N . ALA B 1 36 ? 8.641 -16.5 0.924 1 95.5 36 ALA B N 1
ATOM 1667 C CA . ALA B 1 36 ? 8.312 -17.922 0.921 1 95.5 36 ALA B CA 1
ATOM 1668 C C . ALA B 1 36 ? 8.992 -18.641 2.084 1 95.5 36 ALA B C 1
ATOM 1670 O O . ALA B 1 36 ? 8.359 -19.438 2.781 1 95.5 36 ALA B O 1
ATOM 1671 N N . LEU B 1 37 ? 10.203 -18.328 2.285 1 94.5 37 LEU B N 1
ATOM 1672 C CA . LEU B 1 37 ? 10.961 -18.906 3.387 1 94.5 37 LEU B CA 1
ATOM 1673 C C . LEU B 1 37 ? 10.328 -18.547 4.73 1 94.5 37 LEU B C 1
ATOM 1675 O O . LEU B 1 37 ? 10.172 -19.422 5.598 1 94.5 37 LEU B O 1
ATOM 1679 N N . ALA B 1 38 ? 9.992 -17.312 4.887 1 94.56 38 ALA B N 1
ATOM 1680 C CA . ALA B 1 38 ? 9.43 -16.828 6.141 1 94.56 38 ALA B CA 1
ATOM 1681 C C . ALA B 1 38 ? 8.086 -17.469 6.434 1 94.56 38 ALA B C 1
ATOM 1683 O O . ALA B 1 38 ? 7.672 -17.562 7.59 1 94.56 38 ALA B O 1
ATOM 1684 N N . LEU B 1 39 ? 7.387 -17.906 5.379 1 94.75 39 LEU B N 1
ATOM 1685 C CA . LEU B 1 39 ? 6.094 -18.562 5.539 1 94.75 39 LEU B CA 1
ATOM 1686 C C . LEU B 1 39 ? 6.273 -20.031 5.898 1 94.75 39 LEU B C 1
ATOM 1688 O O . LEU B 1 39 ? 5.289 -20.766 6.086 1 94.75 39 LEU B O 1
ATOM 1692 N N . GLY B 1 40 ? 7.469 -20.5 6.129 1 86.88 40 GLY B N 1
ATOM 1693 C CA . GLY B 1 40 ? 7.75 -21.859 6.59 1 86.88 40 GLY B CA 1
ATOM 1694 C C . GLY B 1 40 ? 8.008 -22.828 5.457 1 86.88 40 GLY B C 1
ATOM 1695 O O . GLY B 1 40 ? 8 -24.047 5.66 1 86.88 40 GLY B O 1
ATOM 1696 N N . GLY B 1 41 ? 8.25 -22.406 4.352 1 78.31 41 GLY B N 1
ATOM 1697 C CA . GLY B 1 41 ? 8.492 -23.297 3.236 1 78.31 41 GLY B CA 1
ATOM 1698 C C . GLY B 1 41 ? 7.258 -24.094 2.828 1 78.31 41 GLY B C 1
ATOM 1699 O O . GLY B 1 41 ? 6.23 -24.031 3.508 1 78.31 41 GLY B O 1
ATOM 1700 N N . GLY B 1 42 ? 7.227 -24.688 1.639 1 84.5 42 GLY B N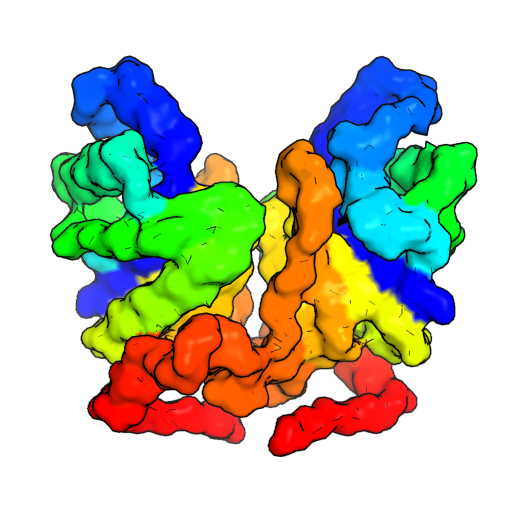 1
ATOM 1701 C CA . GLY B 1 42 ? 6.184 -25.578 1.177 1 84.5 42 GLY B CA 1
ATOM 1702 C C . GLY B 1 42 ? 4.988 -24.859 0.585 1 84.5 42 GLY B C 1
ATOM 1703 O O . GLY B 1 42 ? 3.957 -25.469 0.308 1 84.5 42 GLY B O 1
ATOM 1704 N N . VAL B 1 43 ? 5.07 -23.594 0.492 1 94.88 43 VAL B N 1
ATOM 1705 C CA . VAL B 1 43 ? 3.979 -22.844 -0.127 1 94.88 43 VAL B CA 1
ATOM 1706 C C . VAL B 1 43 ? 4.062 -22.969 -1.646 1 94.88 43 VAL B C 1
ATOM 1708 O O . VAL B 1 43 ? 5.156 -23.094 -2.205 1 94.88 43 VAL B O 1
ATOM 1711 N N . GLU B 1 44 ? 2.902 -23.047 -2.266 1 96.94 44 GLU B N 1
ATOM 1712 C CA . GLU B 1 44 ? 2.857 -22.891 -3.717 1 96.94 44 GLU B CA 1
ATOM 1713 C C . GLU B 1 44 ? 3.115 -21.438 -4.117 1 96.94 44 GLU B C 1
ATOM 1715 O O . GLU B 1 44 ? 2.438 -20.516 -3.637 1 96.94 44 GLU B O 1
ATOM 1720 N N . LEU B 1 45 ? 4.121 -21.234 -4.918 1 97.31 45 LEU B N 1
ATOM 1721 C CA . LEU B 1 45 ? 4.527 -19.891 -5.277 1 97.31 45 LEU B CA 1
ATOM 1722 C C . LEU B 1 45 ? 4.141 -19.562 -6.715 1 97.31 45 LEU B C 1
ATOM 1724 O O . LEU B 1 45 ? 4.535 -20.266 -7.645 1 97.31 45 LEU B O 1
ATOM 1728 N N . GLU B 1 46 ? 3.336 -18.594 -6.914 1 98.19 46 GLU B N 1
ATOM 1729 C CA . GLU B 1 46 ? 3.014 -18.031 -8.219 1 98.19 46 G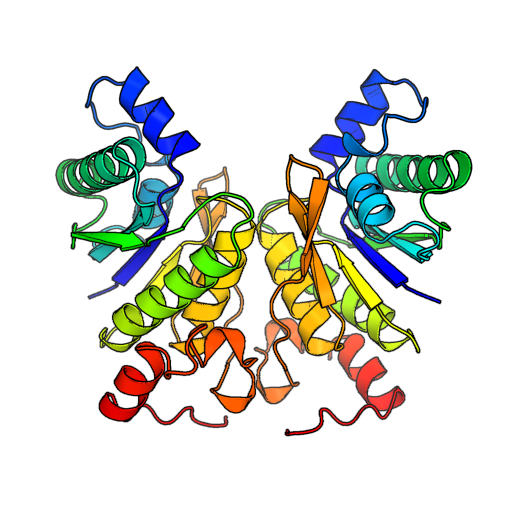LU B CA 1
ATOM 1730 C C . GLU B 1 46 ? 3.436 -16.578 -8.305 1 98.19 46 GLU B C 1
ATOM 1732 O O . GLU B 1 46 ? 3.264 -15.812 -7.352 1 98.19 46 GLU B O 1
ATOM 1737 N N . LEU B 1 47 ? 3.998 -16.219 -9.484 1 97.06 47 LEU B N 1
ATOM 1738 C CA . LEU B 1 47 ? 4.547 -14.883 -9.625 1 97.06 47 LEU B CA 1
ATOM 1739 C C . LEU B 1 47 ? 3.832 -14.117 -10.734 1 97.06 47 LEU B C 1
ATOM 1741 O O . LEU B 1 47 ? 3.408 -14.711 -11.734 1 97.06 47 LEU B O 1
ATOM 1745 N N . ALA B 1 48 ? 3.645 -12.859 -10.508 1 97.06 48 ALA B N 1
ATOM 1746 C CA . ALA B 1 48 ? 3.23 -11.938 -11.57 1 97.06 48 ALA B CA 1
ATOM 1747 C C . ALA B 1 48 ? 4.434 -11.211 -12.164 1 97.06 48 ALA B C 1
ATOM 1749 O O . ALA B 1 48 ? 5.262 -10.664 -11.438 1 97.06 48 ALA B O 1
ATOM 1750 N N . ALA B 1 49 ? 4.512 -11.203 -13.484 1 94.81 49 ALA B N 1
ATOM 1751 C CA . ALA B 1 49 ? 5.617 -10.547 -14.172 1 94.81 49 ALA B CA 1
ATOM 1752 C C . ALA B 1 49 ? 5.105 -9.492 -15.156 1 94.81 49 ALA B C 1
ATOM 1754 O O . ALA B 1 49 ? 3.994 -9.609 -15.672 1 94.81 49 ALA B O 1
ATOM 1755 N N . ALA B 1 50 ? 5.926 -8.438 -15.32 1 93.06 50 ALA B N 1
ATOM 1756 C CA . ALA B 1 50 ? 5.637 -7.48 -16.391 1 93.06 50 ALA B CA 1
ATOM 1757 C C . ALA B 1 50 ? 5.848 -8.109 -17.766 1 93.06 50 ALA B C 1
ATOM 1759 O O . ALA B 1 50 ? 6.469 -9.164 -17.875 1 93.06 50 ALA B O 1
ATOM 1760 N N . ASP B 1 51 ? 5.27 -7.422 -18.75 1 91.56 51 ASP B N 1
ATOM 1761 C CA . ASP B 1 51 ? 5.383 -7.934 -20.125 1 91.56 51 ASP B CA 1
ATOM 1762 C C . ASP B 1 51 ? 6.695 -7.488 -20.766 1 91.56 51 ASP B C 1
ATOM 1764 O O . ASP B 1 51 ? 6.688 -6.789 -21.781 1 91.56 51 ASP B O 1
ATOM 1768 N N . THR B 1 52 ? 7.805 -7.766 -20.219 1 89.94 52 THR B N 1
ATOM 1769 C CA . THR B 1 52 ? 9.156 -7.562 -20.734 1 89.94 52 THR B CA 1
ATOM 1770 C C . THR B 1 52 ? 9.977 -8.836 -20.609 1 89.94 52 THR B C 1
ATOM 1772 O O . THR B 1 52 ? 9.773 -9.633 -19.688 1 89.94 52 THR B O 1
ATOM 1775 N N . PRO B 1 53 ? 10.898 -9.062 -21.531 1 88.75 53 PRO B N 1
ATOM 1776 C CA . PRO B 1 53 ? 11.727 -10.266 -21.469 1 88.75 53 PRO B CA 1
ATOM 1777 C C . PRO B 1 53 ? 12.508 -10.375 -20.156 1 88.75 53 PRO B C 1
ATOM 1779 O O . PRO B 1 53 ? 12.672 -11.477 -19.625 1 88.75 53 PRO B O 1
ATOM 1782 N N . GLU B 1 54 ? 12.969 -9.258 -19.609 1 88.56 54 GLU B N 1
ATOM 1783 C CA . GLU B 1 54 ? 13.734 -9.25 -18.375 1 88.56 54 GLU B CA 1
ATOM 1784 C C . GLU B 1 54 ? 12.891 -9.727 -17.203 1 88.56 54 GLU B C 1
ATOM 1786 O O . GLU B 1 54 ? 13.352 -10.523 -16.375 1 88.56 54 GLU B O 1
ATOM 1791 N N . SER B 1 55 ? 11.672 -9.242 -17.172 1 91.69 55 SER B N 1
ATOM 1792 C CA . SER B 1 55 ? 10.797 -9.609 -16.062 1 91.69 55 SER B CA 1
ATOM 1793 C C . SER B 1 55 ? 10.398 -11.078 -16.125 1 91.69 55 SER B C 1
ATOM 1795 O O . SER B 1 55 ? 10.359 -11.766 -15.109 1 91.69 55 SER B O 1
ATOM 1797 N N . ALA B 1 56 ? 10.133 -11.523 -17.281 1 92.75 56 ALA B N 1
ATOM 1798 C CA . ALA B 1 56 ? 9.789 -12.93 -17.484 1 92.75 56 ALA B CA 1
ATOM 1799 C C . ALA B 1 56 ? 10.961 -13.836 -17.125 1 92.75 56 ALA B C 1
ATOM 1801 O O . ALA B 1 56 ? 10.773 -14.867 -16.469 1 92.75 56 ALA B O 1
ATOM 1802 N N . ALA B 1 57 ? 12.102 -13.453 -17.547 1 92.5 57 ALA B N 1
ATOM 1803 C CA . ALA B 1 57 ? 13.297 -14.234 -17.219 1 92.5 57 ALA B CA 1
ATOM 1804 C C . ALA B 1 57 ? 13.539 -14.281 -15.719 1 92.5 57 ALA B C 1
ATOM 1806 O O . ALA B 1 57 ? 13.898 -15.336 -15.172 1 92.5 57 ALA B O 1
ATOM 1807 N N . ALA B 1 58 ? 13.32 -13.156 -15.094 1 92.94 58 ALA B N 1
ATOM 1808 C CA . ALA B 1 58 ? 13.477 -13.102 -13.641 1 92.94 58 ALA B CA 1
ATOM 1809 C C . ALA B 1 58 ? 12.484 -14.023 -12.945 1 92.94 58 ALA B C 1
ATOM 1811 O O . ALA B 1 58 ? 12.836 -14.727 -11.992 1 92.94 58 ALA B O 1
ATOM 1812 N N . ALA B 1 59 ? 11.242 -14.016 -13.438 1 94.75 59 ALA B N 1
ATOM 1813 C CA . ALA B 1 59 ? 10.211 -14.867 -12.859 1 94.75 59 ALA B CA 1
ATOM 1814 C C . ALA B 1 59 ? 10.586 -16.344 -12.984 1 94.75 59 ALA B C 1
ATOM 1816 O O . ALA B 1 59 ? 10.492 -17.094 -12.016 1 94.75 59 ALA B O 1
ATOM 1817 N N . ARG B 1 60 ? 11.031 -16.688 -14.148 1 94.38 60 ARG B N 1
ATOM 1818 C CA . ARG B 1 60 ? 11.43 -18.078 -14.391 1 94.38 60 ARG B CA 1
ATOM 1819 C C . ARG B 1 60 ? 12.586 -18.484 -13.484 1 94.38 60 ARG B C 1
ATOM 1821 O O . ARG B 1 60 ? 12.562 -19.562 -12.883 1 94.38 60 ARG B O 1
ATOM 1828 N N . TRP B 1 61 ? 13.5 -17.609 -13.406 1 94.5 61 TRP B N 1
ATOM 1829 C CA . TRP B 1 61 ? 14.68 -17.844 -12.578 1 94.5 61 TRP B CA 1
ATOM 1830 C C . TRP B 1 61 ? 14.297 -18 -11.109 1 94.5 61 TRP B C 1
ATOM 1832 O O . TRP B 1 61 ? 14.766 -18.922 -10.438 1 94.5 61 TRP B O 1
ATOM 1842 N N . LEU B 1 62 ? 13.453 -17.156 -10.594 1 94.88 62 LEU B N 1
ATOM 1843 C CA . LEU B 1 62 ? 13.016 -17.203 -9.195 1 94.88 62 LEU B CA 1
ATOM 1844 C C . LEU B 1 62 ? 12.266 -18.5 -8.898 1 94.88 62 LEU B C 1
ATOM 1846 O O . LEU B 1 62 ? 12.484 -19.109 -7.855 1 94.88 62 LEU B O 1
ATOM 1850 N N . LEU B 1 63 ? 11.414 -18.875 -9.82 1 96.38 63 LEU B N 1
ATOM 1851 C CA . LEU B 1 63 ? 10.641 -20.109 -9.633 1 96.38 63 LEU B CA 1
ATOM 1852 C C . LEU B 1 63 ? 11.555 -21.328 -9.633 1 96.38 63 LEU B C 1
ATOM 1854 O O . LEU B 1 63 ? 11.391 -22.234 -8.82 1 96.38 63 LEU B O 1
ATOM 1858 N N . GLU B 1 64 ? 12.469 -21.297 -10.539 1 95.5 64 GLU B N 1
ATOM 1859 C CA . GLU B 1 64 ? 13.438 -22.391 -10.578 1 95.5 64 GLU B CA 1
ATOM 1860 C C . GLU B 1 64 ? 14.227 -22.484 -9.273 1 95.5 64 GLU B C 1
ATOM 1862 O O . GLU B 1 64 ? 14.383 -23.562 -8.711 1 95.5 64 GLU B O 1
ATOM 1867 N N . CYS B 1 65 ? 14.695 -21.391 -8.836 1 94.62 65 CYS B N 1
ATOM 1868 C CA . CYS B 1 65 ? 15.477 -21.344 -7.605 1 94.62 65 CYS B CA 1
ATOM 1869 C C . CYS B 1 65 ? 14.633 -21.75 -6.402 1 94.62 65 CYS B C 1
ATOM 1871 O O . CYS B 1 65 ? 15.125 -22.406 -5.48 1 94.62 65 CYS B O 1
ATOM 1873 N N . ALA B 1 66 ? 13.352 -21.328 -6.41 1 96.19 66 ALA B N 1
ATOM 1874 C CA . ALA B 1 66 ? 12.461 -21.719 -5.324 1 96.19 66 ALA B CA 1
ATOM 1875 C C . ALA B 1 66 ? 12.383 -23.234 -5.191 1 96.19 66 ALA B C 1
ATOM 1877 O O . ALA B 1 66 ? 12.445 -23.766 -4.086 1 96.19 66 ALA B O 1
ATOM 1878 N N . GLY B 1 67 ? 12.266 -23.875 -6.312 1 95.75 67 GLY B N 1
ATOM 1879 C CA . GLY B 1 67 ? 12.219 -25.328 -6.328 1 95.75 67 GLY B CA 1
ATOM 1880 C C . GLY B 1 67 ? 13.531 -25.984 -5.922 1 95.75 67 GLY B C 1
ATOM 1881 O O . GLY B 1 67 ? 13.547 -26.875 -5.078 1 95.75 67 GLY B O 1
ATOM 1882 N N . ARG B 1 68 ? 14.602 -25.516 -6.441 1 95.06 68 ARG B N 1
ATOM 1883 C CA . ARG B 1 68 ? 15.922 -26.094 -6.199 1 95.06 68 ARG B CA 1
ATOM 1884 C C . ARG B 1 68 ? 16.312 -25.969 -4.73 1 95.06 68 ARG B C 1
ATOM 1886 O O . ARG B 1 68 ? 16.922 -26.891 -4.164 1 95.06 68 ARG B O 1
ATOM 1893 N N . LEU B 1 69 ? 15.953 -24.828 -4.156 1 94.25 69 LEU B N 1
ATOM 1894 C CA . LEU B 1 69 ? 16.344 -24.562 -2.775 1 94.25 69 LEU B CA 1
ATOM 1895 C C . LEU B 1 69 ? 15.328 -25.156 -1.8 1 94.25 69 LEU B C 1
ATOM 1897 O O . LEU B 1 69 ? 15.562 -25.172 -0.59 1 94.25 69 LEU B O 1
ATOM 1901 N N . GLY B 1 70 ? 14.172 -25.578 -2.348 1 95.12 70 GLY B N 1
ATOM 1902 C CA . GLY B 1 70 ? 13.141 -26.188 -1.516 1 95.12 70 GLY B CA 1
ATOM 1903 C C . GLY B 1 70 ? 12.383 -25.172 -0.676 1 95.12 70 GLY B C 1
ATOM 1904 O O . GLY B 1 70 ? 11.867 -25.5 0.39 1 95.12 70 GLY B O 1
ATOM 1905 N N . VAL B 1 71 ? 12.367 -23.891 -1.085 1 95.38 71 VAL B N 1
ATOM 1906 C CA . VAL B 1 71 ? 11.742 -22.859 -0.276 1 95.38 71 VAL B CA 1
ATOM 1907 C C . VAL B 1 71 ? 10.266 -22.719 -0.649 1 95.38 71 VAL B C 1
ATOM 1909 O O . VAL B 1 71 ? 9.477 -22.156 0.113 1 95.38 71 VAL B O 1
ATOM 1912 N N . ALA B 1 72 ? 9.914 -23.141 -1.827 1 97 72 ALA B N 1
ATOM 1913 C CA . ALA B 1 72 ? 8.531 -23.109 -2.299 1 97 72 ALA B CA 1
ATOM 1914 C C . ALA B 1 72 ? 8.32 -24.094 -3.443 1 97 72 ALA B C 1
ATOM 1916 O O . ALA B 1 72 ? 9.281 -24.562 -4.043 1 97 72 ALA B O 1
ATOM 1917 N N . LYS B 1 73 ? 7.105 -24.469 -3.617 1 96.88 73 LYS B N 1
ATOM 1918 C CA . LYS B 1 73 ? 6.707 -25.234 -4.793 1 96.88 73 LYS B CA 1
ATOM 1919 C C . LYS B 1 73 ? 6.258 -24.312 -5.922 1 96.88 73 LYS B C 1
ATOM 1921 O O . LYS B 1 73 ? 5.188 -23.703 -5.848 1 96.88 73 LYS B O 1
ATOM 1926 N N . PRO B 1 74 ? 7.039 -24.297 -6.965 1 96.81 74 PRO B N 1
ATOM 1927 C CA . PRO B 1 74 ? 6.676 -23.375 -8.047 1 96.81 74 PRO B CA 1
ATOM 1928 C C . PRO B 1 74 ? 5.402 -23.797 -8.773 1 96.81 74 PRO B C 1
ATOM 1930 O O . PRO B 1 74 ? 5.273 -24.953 -9.195 1 96.81 74 PRO B O 1
ATOM 1933 N N . VAL B 1 75 ? 4.484 -22.891 -8.891 1 96.06 75 VAL B N 1
ATOM 1934 C CA . VAL B 1 75 ? 3.256 -23.094 -9.648 1 96.06 75 VAL B CA 1
ATOM 1935 C C . VAL B 1 75 ? 3.416 -22.516 -11.055 1 96.06 75 VAL B C 1
ATOM 1937 O O . VAL B 1 75 ? 2.971 -23.125 -12.039 1 96.06 75 VAL B O 1
ATOM 1940 N N . GLY B 1 76 ? 3.979 -21.422 -11.188 1 97.38 76 GLY B N 1
ATOM 1941 C CA . GLY B 1 76 ? 4.18 -20.719 -12.445 1 97.38 76 GLY B CA 1
ATOM 1942 C C . GLY B 1 76 ? 4.125 -19.219 -12.305 1 97.38 76 GLY B C 1
ATOM 1943 O O . GLY B 1 76 ? 4.242 -18.688 -11.195 1 97.38 76 GLY B O 1
ATOM 1944 N N . PHE B 1 77 ? 4.148 -18.562 -13.414 1 97.31 77 PHE B N 1
ATOM 1945 C CA . PHE B 1 77 ? 3.977 -17.125 -13.391 1 97.31 77 PHE B CA 1
ATOM 1946 C C . PHE B 1 77 ? 3.031 -16.672 -14.5 1 97.31 77 PHE B C 1
ATOM 1948 O O . PHE B 1 77 ? 2.775 -17.422 -15.445 1 97.31 77 PHE B O 1
ATOM 1955 N N . PHE B 1 78 ? 2.43 -15.57 -14.32 1 97.69 78 PHE B N 1
ATOM 1956 C CA . PHE B 1 78 ? 1.599 -14.961 -15.352 1 97.69 78 PHE B CA 1
ATOM 1957 C C . PHE B 1 78 ? 2.102 -13.562 -15.695 1 97.69 78 PHE B C 1
ATOM 1959 O O . PHE B 1 78 ? 2.781 -12.922 -14.891 1 97.69 78 PHE B O 1
ATOM 1966 N N . VAL B 1 79 ? 1.756 -13.148 -16.891 1 96.5 79 VAL B N 1
ATOM 1967 C CA . VAL B 1 79 ? 2.23 -11.859 -17.391 1 96.5 79 VAL B CA 1
ATOM 1968 C C . VAL B 1 79 ? 1.106 -10.836 -17.328 1 96.5 79 VAL B C 1
ATOM 1970 O O . VAL B 1 79 ? -0.036 -11.125 -17.688 1 96.5 79 VAL B O 1
ATOM 1973 N N . VAL B 1 80 ? 1.475 -9.703 -16.797 1 96.06 80 VAL B N 1
ATOM 1974 C CA . VAL B 1 80 ? 0.53 -8.594 -16.719 1 96.06 80 VAL B CA 1
ATOM 1975 C C . VAL B 1 80 ? 0.888 -7.543 -17.766 1 96.06 80 VAL B C 1
ATOM 1977 O O . VAL B 1 80 ? 1.933 -6.895 -17.672 1 96.06 80 VAL B O 1
ATOM 1980 N N . ARG B 1 81 ? 0.003 -7.383 -18.641 1 92.12 81 ARG B N 1
ATOM 1981 C CA . ARG B 1 81 ? 0.239 -6.418 -19.719 1 92.12 81 ARG B CA 1
ATOM 1982 C C . ARG B 1 81 ? 0.152 -4.988 -19.188 1 92.12 81 ARG B C 1
ATOM 1984 O O . ARG B 1 81 ? -0.741 -4.664 -18.406 1 92.12 81 ARG B O 1
ATOM 1991 N N . GLY B 1 82 ? 1.12 -4.168 -19.609 1 90.31 82 GLY B N 1
ATOM 1992 C CA . GLY B 1 82 ? 1.094 -2.756 -19.266 1 90.31 82 GLY B CA 1
ATOM 1993 C C . GLY B 1 82 ? 1.622 -2.473 -17.859 1 90.31 82 GLY B C 1
ATOM 1994 O O . GLY B 1 82 ? 1.552 -1.337 -17.391 1 90.31 82 GLY B O 1
ATOM 1995 N N . LEU B 1 83 ? 2.08 -3.506 -17.266 1 89.81 83 LEU B N 1
ATOM 1996 C CA . LEU B 1 83 ? 2.633 -3.322 -15.93 1 89.81 83 LEU B CA 1
ATOM 1997 C C . LEU B 1 83 ? 3.963 -2.576 -15.992 1 89.81 83 LEU B C 1
ATOM 1999 O O . LEU B 1 83 ? 4.957 -3.107 -16.5 1 89.81 83 LEU B O 1
ATOM 2003 N N . ALA B 1 84 ? 3.957 -1.351 -15.617 1 84.31 84 ALA B N 1
ATOM 2004 C CA . ALA B 1 84 ? 5.113 -0.458 -15.625 1 84.31 84 ALA B CA 1
ATOM 2005 C C . ALA B 1 84 ? 5.031 0.559 -14.492 1 84.31 84 ALA B C 1
ATOM 2007 O O . ALA B 1 84 ? 3.959 0.776 -13.922 1 84.31 84 ALA B O 1
ATOM 2008 N N . PRO B 1 85 ? 6.25 1.042 -14.141 1 78.75 85 PRO B N 1
ATOM 2009 C CA . PRO B 1 85 ? 6.207 2.076 -13.102 1 78.75 85 PRO B CA 1
ATOM 2010 C C . PRO B 1 85 ? 5.25 3.215 -13.445 1 78.75 85 PRO B C 1
ATOM 2012 O O . PRO B 1 85 ? 5.285 3.744 -14.562 1 78.75 85 PRO B O 1
ATOM 2015 N N . GLY B 1 86 ? 4.41 3.529 -12.523 1 78.06 86 GLY B N 1
ATOM 2016 C CA . GLY B 1 86 ? 3.5 4.648 -12.711 1 78.06 86 GLY B CA 1
ATOM 2017 C C . GLY B 1 86 ? 2.264 4.281 -13.516 1 78.06 86 GLY B C 1
ATOM 2018 O O . GLY B 1 86 ? 1.391 5.125 -13.734 1 78.06 86 GLY B O 1
ATOM 2019 N N . SER B 1 87 ? 2.172 3.1 -13.977 1 87.81 87 SER B N 1
ATOM 2020 C CA . SER B 1 87 ? 1.007 2.697 -14.758 1 87.81 87 SER B CA 1
ATOM 2021 C C . SER B 1 87 ? -0.112 2.182 -13.859 1 87.81 87 SER B C 1
ATOM 2023 O O . SER B 1 87 ? -0.06 1.043 -13.391 1 87.81 87 SER B O 1
ATOM 2025 N N . LEU B 1 88 ? -1.147 2.959 -13.734 1 91.69 88 LEU B N 1
ATOM 2026 C CA . LEU B 1 88 ? -2.285 2.533 -12.922 1 91.69 88 LEU B CA 1
ATOM 2027 C C . LEU B 1 88 ? -3.135 1.514 -13.68 1 91.69 88 LEU B C 1
ATOM 2029 O O . LEU B 1 88 ? -3.746 0.636 -13.062 1 91.69 88 LEU B O 1
ATOM 2033 N N . THR B 1 89 ? -3.084 1.674 -14.984 1 92 89 THR B N 1
ATOM 2034 C CA . THR B 1 89 ? -3.807 0.697 -15.797 1 92 89 THR B CA 1
ATOM 2035 C C . THR B 1 89 ? -3.189 -0.69 -15.648 1 92 89 THR B C 1
ATOM 2037 O O . THR B 1 89 ? -3.908 -1.681 -15.484 1 92 89 THR B O 1
ATOM 2040 N N . GLY B 1 90 ? -1.893 -0.72 -15.695 1 93.44 90 GLY B N 1
ATOM 2041 C CA . GLY B 1 90 ? -1.205 -1.979 -15.445 1 93.44 90 GLY B CA 1
ATOM 2042 C C . GLY B 1 90 ? -1.452 -2.533 -14.055 1 93.44 90 GLY B C 1
ATOM 2043 O O . GLY B 1 90 ? -1.612 -3.742 -13.883 1 93.44 90 GLY B O 1
ATOM 2044 N N . ALA B 1 91 ? -1.491 -1.653 -13.125 1 95.25 91 ALA B N 1
ATOM 2045 C CA . ALA B 1 91 ? -1.747 -2.066 -11.742 1 95.25 91 ALA B CA 1
ATOM 2046 C C . ALA B 1 91 ? -3.154 -2.639 -11.594 1 95.25 91 ALA B C 1
ATOM 2048 O O . ALA B 1 91 ? -3.357 -3.625 -10.883 1 95.25 91 ALA B O 1
ATOM 2049 N N . ALA B 1 92 ? -4.098 -2.049 -12.273 1 96.75 92 ALA B N 1
ATOM 2050 C CA . ALA B 1 92 ? -5.465 -2.553 -12.242 1 96.75 92 ALA B CA 1
ATOM 2051 C C . ALA B 1 92 ? -5.559 -3.932 -12.883 1 96.75 92 ALA B C 1
ATOM 2053 O O . ALA B 1 92 ? -6.316 -4.789 -12.43 1 96.75 92 ALA B O 1
ATOM 2054 N N . GLU B 1 93 ? -4.805 -4.09 -13.938 1 96.69 93 GLU B N 1
ATOM 2055 C CA . GLU B 1 93 ? -4.754 -5.398 -14.578 1 96.69 93 GLU B CA 1
ATOM 2056 C C . GLU B 1 93 ? -4.141 -6.445 -13.656 1 96.69 93 GLU B C 1
ATOM 2058 O O . GLU B 1 93 ? -4.613 -7.582 -13.594 1 96.69 93 GLU B O 1
ATOM 2063 N N . LEU B 1 94 ? -3.125 -6.062 -12.992 1 97.19 94 LEU B N 1
ATOM 2064 C CA . LEU B 1 94 ? -2.537 -6.938 -11.984 1 97.19 94 LEU B CA 1
ATOM 2065 C C . LEU B 1 94 ? -3.572 -7.328 -10.938 1 97.19 94 LEU B C 1
ATOM 2067 O O . LEU B 1 94 ? -3.699 -8.508 -10.586 1 97.19 94 LEU B O 1
ATOM 2071 N N . PHE B 1 95 ? -4.262 -6.379 -10.422 1 98.19 95 PHE B N 1
ATOM 2072 C CA . PHE B 1 95 ? -5.336 -6.613 -9.461 1 98.19 95 PHE B CA 1
ATOM 2073 C C . PHE B 1 95 ? -6.324 -7.645 -10 1 98.19 95 PHE B C 1
ATOM 2075 O O . PHE B 1 95 ? -6.645 -8.617 -9.312 1 98.19 95 PHE B O 1
ATOM 2082 N N . ASP B 1 96 ? -6.742 -7.418 -11.188 1 98.12 96 ASP B N 1
ATOM 2083 C C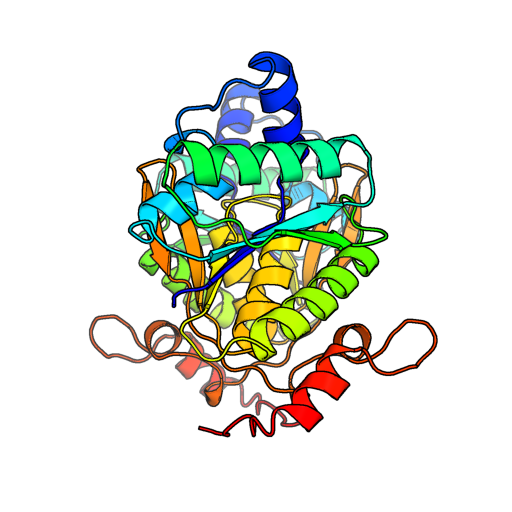A . ASP B 1 96 ? -7.727 -8.281 -11.836 1 98.12 96 ASP B CA 1
ATOM 2084 C C . ASP B 1 96 ? -7.238 -9.727 -11.891 1 98.12 96 ASP B C 1
ATOM 2086 O O . ASP B 1 96 ? -7.918 -10.641 -11.406 1 98.12 96 ASP B O 1
ATOM 2090 N N . GLN B 1 97 ? -6.129 -9.914 -12.383 1 98.06 97 GLN B N 1
ATOM 2091 C CA . GLN B 1 97 ? -5.582 -11.258 -12.57 1 98.06 97 GLN B CA 1
ATOM 2092 C C . GLN B 1 97 ? -5.27 -11.906 -11.227 1 98.06 97 GLN B C 1
ATOM 2094 O O . GLN B 1 97 ? -5.473 -13.109 -11.047 1 98.06 97 GLN B O 1
ATOM 2099 N N . ALA B 1 98 ? -4.75 -11.133 -10.312 1 98.31 98 ALA B N 1
ATOM 2100 C CA . ALA B 1 98 ? -4.434 -11.648 -8.984 1 98.31 98 ALA B CA 1
ATOM 2101 C C . ALA B 1 98 ? -5.691 -12.156 -8.281 1 98.31 98 ALA B C 1
ATOM 2103 O O . ALA B 1 98 ? -5.699 -13.25 -7.723 1 98.31 98 ALA B O 1
ATOM 2104 N N . VAL B 1 99 ? -6.738 -11.367 -8.32 1 97.81 99 VAL B N 1
ATOM 2105 C CA . VAL B 1 99 ? -7.969 -11.75 -7.633 1 97.81 99 VAL B CA 1
ATOM 2106 C C . VAL B 1 99 ? -8.516 -13.047 -8.227 1 97.81 99 VAL B C 1
ATOM 2108 O O . VAL B 1 99 ? -8.93 -13.945 -7.496 1 97.81 99 VAL B O 1
ATOM 2111 N N . VAL B 1 100 ? -8.477 -13.141 -9.562 1 97.38 100 VAL B N 1
ATOM 2112 C CA . VAL B 1 100 ? -8.953 -14.359 -10.227 1 97.38 100 VAL B CA 1
ATOM 2113 C C . VAL B 1 100 ? -8.203 -15.57 -9.672 1 97.38 100 VAL B C 1
ATOM 2115 O O . VAL B 1 100 ? -8.82 -16.578 -9.305 1 97.38 100 VAL B O 1
ATOM 2118 N N . ARG B 1 101 ? -6.961 -15.461 -9.578 1 96.69 101 ARG B N 1
ATOM 2119 C CA . ARG B 1 101 ? -6.125 -16.562 -9.133 1 96.69 101 ARG B CA 1
ATOM 2120 C C . ARG B 1 101 ? -6.367 -16.875 -7.664 1 96.69 101 ARG B C 1
ATOM 2122 O O . ARG B 1 101 ? -6.43 -18.047 -7.273 1 96.69 101 ARG B O 1
ATOM 2129 N N . LEU B 1 102 ? -6.504 -15.891 -6.91 1 96.75 102 LEU B N 1
ATOM 2130 C CA . LEU B 1 102 ? -6.719 -16.062 -5.48 1 96.75 102 LEU B CA 1
ATOM 2131 C C . LEU B 1 102 ? -8.078 -16.703 -5.207 1 96.75 102 LEU B C 1
ATOM 2133 O O . LEU B 1 102 ? -8.211 -17.547 -4.324 1 96.75 102 LEU B O 1
ATOM 2137 N N . LEU B 1 103 ? -9.055 -16.312 -5.965 1 94.62 103 LEU B N 1
ATOM 2138 C CA . LEU B 1 103 ? -10.398 -16.844 -5.777 1 94.62 103 LEU B CA 1
ATOM 2139 C C . LEU B 1 103 ? -10.445 -18.328 -6.137 1 94.62 103 LEU B C 1
ATOM 2141 O O . LEU B 1 103 ? -11.312 -19.047 -5.652 1 94.62 103 LEU B O 1
ATOM 2145 N N . ARG B 1 104 ? -9.555 -18.719 -6.953 1 92.56 104 ARG B N 1
ATOM 2146 C CA . ARG 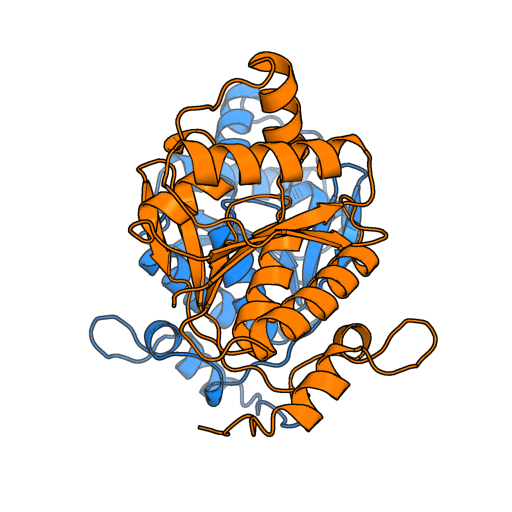B 1 104 ? -9.539 -20.094 -7.41 1 92.56 104 ARG B CA 1
ATOM 2147 C C . ARG B 1 104 ? -8.867 -21 -6.387 1 92.56 104 ARG B C 1
ATOM 2149 O O . ARG B 1 104 ? -8.93 -22.234 -6.504 1 92.56 104 ARG B O 1
ATOM 2156 N N . ARG B 1 105 ? -8.32 -20.359 -5.41 1 90.25 105 ARG B N 1
ATOM 2157 C CA . ARG B 1 105 ? -7.609 -21.156 -4.414 1 90.25 105 ARG B CA 1
ATOM 2158 C C . ARG B 1 105 ? -8.547 -21.594 -3.293 1 90.25 105 ARG B C 1
ATOM 2160 O O . ARG B 1 105 ? -9.422 -20.828 -2.877 1 90.25 105 ARG B O 1
ATOM 2167 N N . ARG B 1 106 ? -8.555 -22.812 -2.729 1 78.81 106 ARG B N 1
ATOM 2168 C CA . ARG B 1 106 ? -9.43 -23.344 -1.689 1 78.81 106 ARG B CA 1
ATOM 2169 C C . ARG B 1 106 ? -8.781 -23.25 -0.316 1 78.81 106 ARG B C 1
ATOM 2171 O O . ARG B 1 106 ? -9.469 -23.203 0.705 1 78.81 106 ARG B O 1
ATOM 2178 N N . GLY B 1 107 ? -7.582 -22.891 -0.168 1 83 107 GLY B N 1
ATOM 2179 C CA . GLY B 1 107 ? -6.852 -22.859 1.09 1 83 107 GLY B CA 1
ATOM 2180 C C . GLY B 1 107 ? -6.332 -21.484 1.437 1 83 107 GLY B C 1
ATOM 2181 O O . GLY B 1 107 ? -6.84 -20.469 0.938 1 83 107 GLY B O 1
ATOM 2182 N N . GLU B 1 108 ? -5.535 -21.516 2.449 1 91.81 108 GLU B N 1
ATOM 2183 C CA . GLU B 1 108 ? -4.941 -20.25 2.885 1 91.81 108 GLU B CA 1
ATOM 2184 C C . GLU B 1 108 ? -4.066 -19.641 1.789 1 91.81 108 GLU B C 1
ATOM 2186 O O . GLU B 1 108 ? -3.225 -20.328 1.209 1 91.81 108 GLU B O 1
ATOM 2191 N N . ALA B 1 109 ? -4.387 -18.516 1.456 1 96.56 109 ALA B N 1
ATOM 2192 C CA . ALA B 1 109 ? -3.631 -17.812 0.421 1 96.56 109 ALA B CA 1
ATOM 2193 C C . ALA B 1 109 ? -3.002 -16.531 0.97 1 96.56 109 ALA B C 1
ATOM 2195 O O . ALA B 1 109 ? -3.625 -15.82 1.756 1 96.56 109 ALA B O 1
ATOM 2196 N N . TYR B 1 110 ? -1.776 -16.328 0.616 1 97.69 110 TYR B N 1
ATOM 2197 C CA . TYR B 1 110 ? -1.011 -15.133 0.984 1 97.69 110 TYR B CA 1
ATOM 2198 C C . TYR B 1 110 ? -0.632 -14.328 -0.25 1 97.69 110 TYR B C 1
ATOM 2200 O O . TYR B 1 110 ? -0.459 -14.883 -1.337 1 97.69 110 TYR B O 1
ATOM 2208 N N . VAL B 1 111 ? -0.568 -13.094 -0.058 1 98.25 111 VAL B N 1
ATOM 2209 C CA . VAL B 1 111 ? -0.083 -12.188 -1.09 1 98.25 111 VAL B CA 1
ATOM 2210 C C . VAL B 1 111 ? 1.119 -11.406 -0.566 1 98.25 111 VAL B C 1
ATOM 2212 O O . VAL B 1 111 ? 1.009 -10.672 0.417 1 98.25 111 VAL B O 1
ATOM 2215 N N . GLY B 1 112 ? 2.24 -11.633 -1.199 1 97 112 GLY B N 1
ATOM 2216 C CA . GLY B 1 112 ? 3.428 -10.883 -0.823 1 97 112 GLY B CA 1
ATOM 2217 C C . GLY B 1 112 ? 3.438 -9.469 -1.365 1 97 112 GLY B C 1
ATOM 2218 O O . GLY B 1 112 ? 3.211 -9.25 -2.559 1 97 112 GLY B O 1
ATOM 2219 N N . VAL B 1 113 ? 3.738 -8.516 -0.49 1 95.38 113 VAL B N 1
ATOM 2220 C CA . VAL B 1 113 ? 3.719 -7.121 -0.927 1 95.38 113 VAL B CA 1
ATOM 2221 C C . VAL B 1 113 ? 5.098 -6.496 -0.723 1 95.38 113 VAL B C 1
ATOM 2223 O O . VAL B 1 113 ? 5.23 -5.27 -0.672 1 95.38 113 VAL B O 1
ATOM 2226 N N . THR B 1 114 ? 6.098 -7.297 -0.644 1 89.12 114 THR B N 1
ATOM 2227 C CA . THR B 1 114 ? 7.449 -6.836 -0.333 1 89.12 114 THR B CA 1
ATOM 2228 C C . THR B 1 114 ? 8.156 -6.344 -1.593 1 89.12 114 THR B C 1
ATOM 2230 O O . THR B 1 114 ? 8.906 -5.367 -1.549 1 89.12 114 THR B O 1
ATOM 2233 N N . SER B 1 115 ? 7.902 -6.953 -2.674 1 82.25 115 SER B N 1
ATOM 2234 C CA . SER B 1 115 ? 8.656 -6.688 -3.896 1 82.25 115 SER B CA 1
ATOM 2235 C C . SER B 1 115 ? 7.887 -5.754 -4.824 1 82.25 115 SER B C 1
ATOM 2237 O O . SER B 1 115 ? 6.715 -5.453 -4.582 1 82.25 115 SER B O 1
ATOM 2239 N N . GLY B 1 116 ? 8.633 -5.23 -5.797 1 80.38 116 GLY B N 1
ATOM 2240 C CA . GLY B 1 116 ? 8.016 -4.41 -6.824 1 80.38 116 GLY B CA 1
ATOM 2241 C C . GLY B 1 116 ? 7.902 -2.947 -6.434 1 80.38 116 GLY B C 1
ATOM 2242 O O . GLY B 1 116 ? 8.516 -2.512 -5.457 1 80.38 116 GLY B O 1
ATOM 2243 N N . TRP B 1 117 ? 7.168 -2.305 -7.227 1 85.5 117 TRP B N 1
ATOM 2244 C CA . TRP B 1 117 ? 6.953 -0.885 -6.973 1 85.5 117 TRP B CA 1
ATOM 2245 C C . TRP B 1 117 ? 5.883 -0.682 -5.906 1 85.5 117 TRP B C 1
ATOM 2247 O O . TRP B 1 117 ? 5.039 -1.556 -5.688 1 85.5 117 TRP B O 1
ATOM 2257 N N . ARG B 1 118 ? 5.965 0.401 -5.305 1 85.38 118 ARG B N 1
ATOM 2258 C CA . ARG B 1 118 ? 5.09 0.708 -4.176 1 85.38 118 ARG B CA 1
ATOM 2259 C C . ARG B 1 118 ? 3.623 0.587 -4.57 1 85.38 118 ARG B C 1
ATOM 2261 O O . ARG B 1 118 ? 2.828 -0.018 -3.85 1 85.38 118 ARG B O 1
ATOM 2268 N N . VAL B 1 119 ? 3.312 1.125 -5.688 1 88.69 119 VAL B N 1
ATOM 2269 C CA . VAL B 1 119 ? 1.922 1.12 -6.133 1 88.69 119 VAL B CA 1
ATOM 2270 C C . VAL B 1 119 ? 1.443 -0.319 -6.316 1 88.69 119 VAL B C 1
ATOM 2272 O O . VAL B 1 119 ? 0.281 -0.632 -6.047 1 88.69 119 VAL B O 1
ATOM 2275 N N . LEU B 1 120 ? 2.303 -1.209 -6.68 1 91.94 120 LEU B N 1
ATOM 2276 C CA . LEU B 1 120 ? 1.925 -2.605 -6.863 1 91.94 120 LEU B CA 1
ATOM 2277 C C . LEU B 1 120 ? 1.55 -3.248 -5.531 1 91.94 120 LEU B C 1
ATOM 2279 O O . LEU B 1 120 ? 0.632 -4.07 -5.473 1 91.94 120 LEU B O 1
ATOM 2283 N N . SER B 1 121 ? 2.299 -2.83 -4.539 1 93.69 121 SER B N 1
ATOM 2284 C CA . SER B 1 121 ? 2.008 -3.385 -3.221 1 93.69 121 SER B CA 1
ATOM 2285 C C . SER B 1 121 ? 0.604 -3.006 -2.758 1 93.69 121 SER B C 1
ATOM 2287 O O . SER B 1 121 ? -0.081 -3.805 -2.117 1 93.69 121 SER B O 1
ATOM 2289 N N . ILE B 1 122 ? 0.185 -1.823 -3.074 1 96.25 122 ILE B N 1
ATOM 2290 C CA . ILE B 1 122 ? -1.141 -1.367 -2.668 1 96.25 122 ILE B CA 1
ATOM 2291 C C . ILE B 1 122 ? -2.209 -2.139 -3.439 1 96.25 122 ILE B C 1
ATOM 2293 O O . ILE B 1 122 ? -3.188 -2.607 -2.854 1 96.25 122 ILE B O 1
ATOM 2297 N N . TYR B 1 123 ? -2.025 -2.355 -4.723 1 97.12 123 TYR B N 1
ATOM 2298 C CA . TYR B 1 123 ? -3 -3.09 -5.523 1 97.12 123 TYR B CA 1
ATOM 2299 C C . TYR B 1 123 ? -3.014 -4.566 -5.145 1 97.12 123 TYR B C 1
ATOM 2301 O O . TYR B 1 123 ? -4.059 -5.219 -5.191 1 97.12 123 TYR B O 1
ATOM 2309 N N . LEU B 1 124 ? -1.837 -5.078 -4.809 1 97.69 124 LEU B N 1
ATOM 2310 C CA . LEU B 1 124 ? -1.77 -6.457 -4.34 1 97.69 124 LEU B CA 1
ATOM 2311 C C . LEU B 1 124 ? -2.48 -6.609 -3 1 97.69 124 LEU B C 1
ATOM 2313 O O . LEU B 1 124 ? -3.148 -7.621 -2.758 1 97.69 124 LEU B O 1
ATOM 2317 N N . ALA B 1 125 ? -2.322 -5.621 -2.145 1 97.88 125 ALA B N 1
ATOM 2318 C CA . ALA B 1 125 ? -3.066 -5.645 -0.887 1 97.88 125 ALA B CA 1
ATOM 2319 C C . ALA B 1 125 ? -4.57 -5.609 -1.139 1 97.88 125 ALA B C 1
ATOM 2321 O O . ALA B 1 125 ? -5.332 -6.344 -0.504 1 97.88 125 ALA B O 1
ATOM 2322 N N . LEU B 1 126 ? -4.992 -4.797 -2.072 1 98.19 126 LEU B N 1
ATOM 2323 C CA . LEU B 1 126 ? -6.402 -4.746 -2.447 1 98.19 126 LEU B CA 1
ATOM 2324 C C . LEU B 1 126 ? -6.883 -6.109 -2.938 1 98.19 126 LEU B C 1
ATOM 2326 O O . LEU B 1 126 ? -7.965 -6.562 -2.559 1 98.19 126 LEU B O 1
ATOM 2330 N N . ALA B 1 127 ? -6.086 -6.734 -3.754 1 98.12 127 ALA B N 1
ATOM 2331 C CA . ALA B 1 127 ? -6.449 -8.047 -4.277 1 98.12 127 ALA B CA 1
ATOM 2332 C C . ALA B 1 127 ? -6.609 -9.062 -3.15 1 98.12 127 ALA B C 1
ATOM 2334 O O . ALA B 1 127 ? -7.539 -9.875 -3.162 1 98.12 127 ALA B O 1
ATOM 2335 N N . ALA B 1 128 ? -5.66 -8.992 -2.234 1 97.81 128 ALA B N 1
ATOM 2336 C CA . ALA B 1 128 ? -5.746 -9.883 -1.08 1 97.81 128 ALA B CA 1
ATOM 2337 C C . ALA B 1 128 ? -7.043 -9.664 -0.307 1 97.81 128 ALA B C 1
ATOM 2339 O O . ALA B 1 128 ? -7.738 -10.617 0.039 1 97.81 128 ALA B O 1
ATOM 2340 N N . TRP B 1 129 ? -7.41 -8.461 -0.109 1 97.31 129 TRP B N 1
ATOM 2341 C CA . TRP B 1 129 ? -8.562 -8.109 0.716 1 97.31 129 TRP B CA 1
ATOM 2342 C C . TRP B 1 129 ? -9.867 -8.477 0.013 1 97.31 129 TRP B C 1
ATOM 2344 O O . TRP B 1 129 ? -10.828 -8.898 0.658 1 97.31 129 TRP B O 1
ATOM 2354 N N . VAL B 1 130 ? -9.898 -8.352 -1.264 1 96.12 130 VAL B N 1
ATOM 2355 C CA . VAL B 1 130 ? -11.086 -8.688 -2.037 1 96.12 130 VAL B CA 1
ATOM 2356 C C . VAL B 1 130 ? -11.289 -10.203 -2.045 1 96.12 130 VAL B C 1
ATOM 2358 O O . VAL B 1 130 ? -12.422 -10.688 -2.023 1 96.12 130 VAL B O 1
ATOM 2361 N N . SER B 1 131 ? -10.219 -10.945 -2.021 1 95.19 131 SER B N 1
ATOM 2362 C CA . SER B 1 131 ? -10.289 -12.391 -2.186 1 95.19 131 SER B CA 1
ATOM 2363 C C . SER B 1 131 ? -10.312 -13.102 -0.835 1 95.19 131 SER B C 1
ATOM 2365 O O . SER B 1 131 ? -10.539 -14.305 -0.765 1 95.19 131 SER B O 1
ATOM 2367 N N . GLY B 1 132 ? -10.008 -12.312 0.211 1 93.62 132 GLY B N 1
ATOM 2368 C CA . GLY B 1 132 ? -9.945 -12.93 1.529 1 93.62 132 GLY B CA 1
ATOM 2369 C C . GLY B 1 132 ? -8.57 -13.484 1.863 1 93.62 132 GLY B C 1
ATOM 2370 O O . GLY B 1 132 ? -8.406 -14.164 2.879 1 93.62 132 GLY B O 1
ATOM 2371 N N . ALA B 1 133 ? -7.602 -13.258 1.02 1 96.56 133 ALA B N 1
ATOM 2372 C CA . ALA B 1 133 ? -6.227 -13.672 1.285 1 96.56 133 ALA B CA 1
ATOM 2373 C C . ALA B 1 133 ? -5.562 -12.75 2.301 1 96.56 133 ALA B C 1
ATOM 2375 O O . ALA B 1 133 ? -6.145 -11.75 2.717 1 96.56 133 ALA B O 1
ATOM 2376 N N . VAL B 1 134 ? -4.367 -13.102 2.723 1 96.75 134 VAL B N 1
ATOM 2377 C CA . VAL B 1 134 ? -3.639 -12.336 3.729 1 96.75 134 VAL B CA 1
ATOM 2378 C C . VAL B 1 134 ? -2.428 -11.664 3.088 1 96.75 134 VAL B C 1
ATOM 2380 O O . VAL B 1 134 ? -1.485 -12.336 2.666 1 96.75 134 VAL B O 1
ATOM 2383 N N . PRO B 1 135 ? -2.445 -10.375 3.012 1 97.44 135 PRO B N 1
ATOM 2384 C CA . PRO B 1 135 ? -1.212 -9.719 2.566 1 97.44 135 PRO B CA 1
ATOM 2385 C C . PRO B 1 135 ? -0.092 -9.812 3.6 1 97.44 135 PRO B C 1
ATOM 2387 O O . PRO B 1 135 ? -0.331 -9.617 4.793 1 97.44 135 PRO B O 1
ATOM 2390 N N . VAL B 1 136 ? 1.111 -10.086 3.123 1 96.69 136 VAL B N 1
ATOM 2391 C CA . VAL B 1 136 ? 2.232 -10.25 4.039 1 96.69 136 VAL B CA 1
ATOM 2392 C C . VAL B 1 136 ? 3.453 -9.5 3.506 1 96.69 136 VAL B C 1
ATOM 2394 O O . VAL B 1 136 ? 3.568 -9.273 2.301 1 96.69 136 VAL B O 1
ATOM 2397 N N . TYR B 1 137 ? 4.281 -9.117 4.398 1 93.06 137 TYR B N 1
ATOM 2398 C CA . TYR B 1 137 ? 5.555 -8.484 4.07 1 93.06 137 TYR B CA 1
ATOM 2399 C C . TYR B 1 137 ? 6.672 -9.008 4.965 1 93.06 137 TYR B C 1
ATOM 2401 O O . TYR B 1 137 ? 6.441 -9.328 6.133 1 93.06 137 TYR B O 1
ATOM 2409 N N . VAL B 1 138 ? 7.816 -9.156 4.34 1 91.62 138 VAL B N 1
ATOM 2410 C CA . VAL B 1 138 ? 8.984 -9.586 5.105 1 91.62 138 VAL B CA 1
ATOM 2411 C C . VAL B 1 138 ? 9.953 -8.414 5.27 1 91.62 138 VAL B C 1
ATOM 2413 O O . VAL B 1 138 ? 10.25 -7.707 4.305 1 91.62 138 VAL B O 1
ATOM 2416 N N . ASP B 1 139 ? 10.336 -8.188 6.488 1 84.81 139 ASP B N 1
ATOM 2417 C CA . ASP B 1 139 ? 11.258 -7.082 6.715 1 84.81 139 ASP B CA 1
ATOM 2418 C C . ASP B 1 139 ? 12.711 -7.531 6.539 1 84.81 139 ASP B C 1
ATOM 2420 O O . ASP B 1 139 ? 12.969 -8.688 6.207 1 84.81 139 ASP B O 1
ATOM 2424 N N . ARG B 1 140 ? 13.641 -6.586 6.695 1 79.19 140 ARG B N 1
ATOM 2425 C CA . ARG B 1 140 ? 15.047 -6.844 6.406 1 79.19 140 ARG B CA 1
ATOM 2426 C C . ARG B 1 140 ? 15.625 -7.891 7.355 1 79.19 140 ARG B C 1
ATOM 2428 O O . ARG B 1 140 ? 16.562 -8.60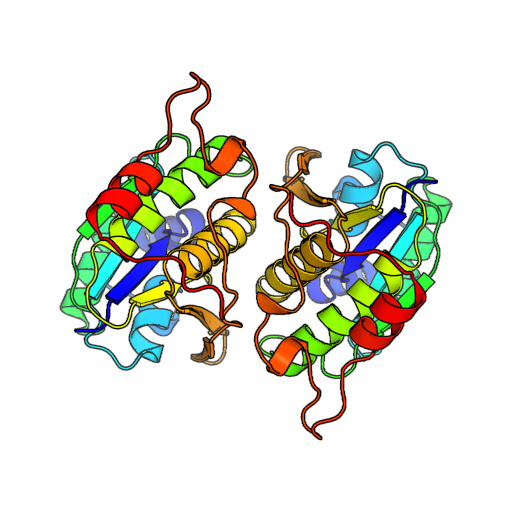2 7.008 1 79.19 140 ARG B O 1
ATOM 2435 N N . SER B 1 141 ? 15.047 -8.055 8.594 1 81.5 141 SER B N 1
ATOM 2436 C CA . SER B 1 141 ? 15.539 -9.008 9.578 1 81.5 141 SER B CA 1
ATOM 2437 C C . SER B 1 141 ? 14.945 -10.398 9.352 1 81.5 141 SER B C 1
ATOM 2439 O O . SER B 1 141 ? 15.352 -11.359 10 1 81.5 141 SER B O 1
ATOM 2441 N N . GLY B 1 142 ? 14.055 -10.461 8.375 1 84.38 142 GLY B N 1
ATOM 2442 C CA . GLY B 1 142 ? 13.445 -11.75 8.062 1 84.38 142 GLY B CA 1
ATOM 2443 C C . GLY B 1 142 ? 12.133 -11.977 8.789 1 84.38 142 GLY B C 1
ATOM 2444 O O . GLY B 1 142 ? 11.547 -13.062 8.688 1 84.38 142 GLY B O 1
ATOM 2445 N N . GLY B 1 143 ? 11.688 -11.008 9.492 1 87.94 143 GLY B N 1
ATOM 2446 C CA . GLY B 1 143 ? 10.406 -11.102 10.172 1 87.94 143 GLY B CA 1
ATOM 2447 C C . GLY B 1 143 ? 9.219 -11 9.227 1 87.94 143 GLY B C 1
ATOM 2448 O O . GLY B 1 143 ? 9.172 -10.109 8.375 1 87.94 143 GLY B O 1
ATOM 2449 N N . LEU B 1 144 ? 8.367 -12.031 9.336 1 92.81 144 LEU B N 1
ATOM 2450 C CA . LEU B 1 144 ? 7.141 -12.047 8.547 1 92.81 144 LEU B CA 1
ATOM 2451 C C . LEU B 1 144 ? 6.035 -11.258 9.242 1 92.81 144 LEU B C 1
ATOM 2453 O O . LEU B 1 144 ? 5.746 -11.492 10.414 1 92.81 144 LEU B O 1
ATOM 2457 N N . HIS B 1 145 ? 5.48 -10.367 8.508 1 93.44 145 HIS B N 1
ATOM 2458 C CA . HIS B 1 145 ? 4.402 -9.547 9.047 1 93.44 145 HIS B CA 1
ATOM 2459 C C . HIS B 1 145 ? 3.131 -9.695 8.219 1 93.44 145 HIS B C 1
ATOM 2461 O O . HIS B 1 145 ? 3.145 -9.469 7.004 1 93.44 145 HIS B O 1
ATOM 2467 N N . ALA B 1 146 ? 2.096 -10.125 8.906 1 95.31 146 ALA B N 1
ATOM 2468 C CA . ALA B 1 146 ? 0.783 -10.164 8.266 1 95.31 146 ALA B CA 1
ATOM 2469 C C . ALA B 1 146 ? 0.073 -8.82 8.383 1 95.31 146 ALA B C 1
ATOM 2471 O O . ALA B 1 146 ? -0.122 -8.312 9.492 1 95.31 146 ALA B O 1
ATOM 2472 N N . LEU B 1 147 ? -0.25 -8.227 7.238 1 96.5 147 LEU B N 1
ATOM 2473 C CA . LEU B 1 147 ? -0.983 -6.969 7.238 1 96.5 147 LEU B CA 1
ATOM 2474 C C . LEU B 1 147 ? -2.439 -7.188 7.633 1 96.5 147 LEU B C 1
ATOM 2476 O O . LEU B 1 147 ? -2.926 -8.32 7.633 1 96.5 147 LEU B O 1
ATOM 2480 N N . PRO B 1 148 ? -3.117 -6.082 7.996 1 95.25 148 PRO B N 1
ATOM 2481 C CA . PRO B 1 148 ? -4.504 -6.223 8.453 1 95.25 148 PRO B CA 1
ATOM 2482 C C . PRO B 1 148 ? -5.41 -6.852 7.395 1 95.25 148 PRO B C 1
ATOM 2484 O O . PRO B 1 148 ? -5.258 -6.57 6.203 1 95.25 148 PRO B O 1
ATOM 2487 N N . ARG B 1 149 ? -6.316 -7.641 7.898 1 95.5 149 ARG B N 1
ATOM 2488 C CA . ARG B 1 149 ? -7.312 -8.242 7.02 1 95.5 149 ARG B CA 1
ATOM 2489 C C . ARG B 1 149 ? -8.516 -7.32 6.848 1 95.5 149 ARG B C 1
ATOM 2491 O O . ARG B 1 149 ? -9.383 -7.25 7.723 1 95.5 149 ARG B O 1
ATOM 2498 N N . VAL B 1 150 ? -8.555 -6.668 5.777 1 97.12 150 VAL B N 1
ATOM 2499 C CA . VAL B 1 150 ? -9.656 -5.77 5.445 1 97.12 150 VAL B CA 1
ATOM 2500 C C . VAL B 1 150 ? -10.656 -6.488 4.543 1 97.12 150 VAL B C 1
ATOM 2502 O O . VAL B 1 150 ? -10.266 -7.234 3.643 1 97.12 150 VAL B O 1
ATOM 2505 N N . SER B 1 151 ? -11.922 -6.32 4.832 1 94.38 151 SER B N 1
ATOM 2506 C CA . SER B 1 151 ? -12.961 -6.949 4.023 1 94.38 151 SER B CA 1
ATOM 2507 C C . SER B 1 151 ? -13.5 -5.988 2.971 1 94.38 151 SER B C 1
ATOM 2509 O O . SER B 1 151 ? -14.156 -4.996 3.305 1 94.38 151 SER B O 1
ATOM 2511 N N . LEU B 1 152 ? -13.266 -6.316 1.729 1 95.12 152 LEU B N 1
ATOM 2512 C CA . LEU B 1 152 ? -13.719 -5.473 0.632 1 95.12 152 LEU B CA 1
ATOM 2513 C C . LEU B 1 152 ? -14.711 -6.223 -0.255 1 95.12 152 LEU B C 1
ATOM 2515 O O . LEU B 1 152 ? -14.477 -7.379 -0.617 1 95.12 152 LEU B O 1
ATOM 2519 N N . GLY B 1 153 ? -15.82 -5.59 -0.512 1 92.69 153 GLY B N 1
ATOM 2520 C CA . GLY B 1 153 ? -16.781 -6.102 -1.477 1 92.69 153 GLY B CA 1
ATOM 2521 C C . GLY B 1 153 ? -16.828 -5.301 -2.764 1 92.69 153 GLY B C 1
ATOM 2522 O O . GLY B 1 153 ? -16.109 -4.309 -2.906 1 92.69 153 GLY B O 1
ATOM 2523 N N . VAL B 1 154 ? -17.609 -5.77 -3.645 1 93.25 154 VAL B N 1
ATOM 2524 C CA . VAL B 1 154 ? -17.75 -5.145 -4.953 1 93.25 154 VAL B CA 1
ATOM 2525 C C . VAL B 1 154 ? -18.203 -3.695 -4.785 1 93.25 154 VAL B C 1
ATOM 2527 O O . VAL B 1 154 ? -17.719 -2.801 -5.484 1 93.25 154 VAL B O 1
ATOM 2530 N N . GLU B 1 155 ? -18.984 -3.445 -3.781 1 93.12 155 GLU B N 1
ATOM 2531 C CA . GLU B 1 155 ? -19.578 -2.131 -3.566 1 93.12 155 GLU B CA 1
ATOM 2532 C C . GLU B 1 155 ? -18.547 -1.135 -3.043 1 93.12 155 GLU B C 1
ATOM 2534 O O . GLU B 1 155 ? -18.75 0.078 -3.111 1 93.12 155 GLU B O 1
ATOM 2539 N N . ASP B 1 156 ? -17.484 -1.652 -2.535 1 95.44 156 ASP B N 1
ATOM 2540 C CA . ASP B 1 156 ? -16.469 -0.796 -1.933 1 95.44 156 ASP B CA 1
ATOM 2541 C C . ASP B 1 156 ? -15.484 -0.295 -2.984 1 95.44 156 ASP B C 1
ATOM 2543 O O . ASP B 1 156 ? -14.688 0.607 -2.715 1 95.44 156 ASP B O 1
ATOM 2547 N N . LEU B 1 157 ? -15.531 -0.877 -4.191 1 97 157 LEU B N 1
ATOM 2548 C CA . LEU B 1 157 ? -14.492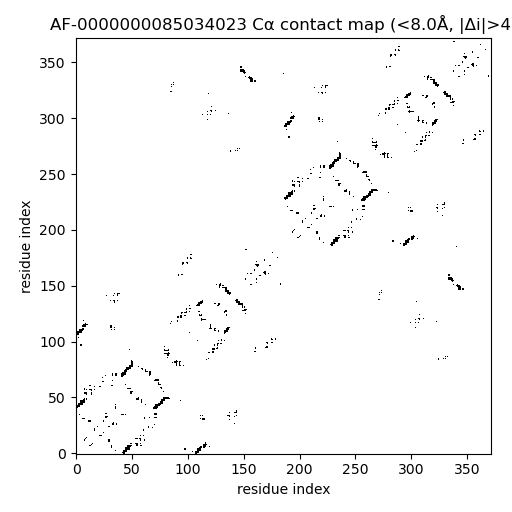 -0.643 -5.184 1 97 157 LEU B CA 1
ATOM 2549 C C . LEU B 1 157 ? -14.961 0.349 -6.242 1 97 157 LEU B C 1
ATOM 2551 O O . LEU B 1 157 ? -16.141 0.371 -6.602 1 97 157 LEU B O 1
ATOM 2555 N N . PRO B 1 158 ? -14.055 1.142 -6.688 1 96.12 158 PRO B N 1
ATOM 2556 C CA . PRO B 1 158 ? -14.406 2.08 -7.754 1 96.12 158 PRO B CA 1
ATOM 2557 C C . PRO B 1 158 ? -14.555 1.4 -9.117 1 96.12 158 PRO B C 1
ATOM 2559 O O . PRO B 1 158 ? -14.164 0.239 -9.273 1 96.12 158 PRO B O 1
ATOM 2562 N N . ARG B 1 159 ? -14.977 2.1 -10.062 1 95.12 159 ARG B N 1
ATOM 2563 C CA . ARG B 1 159 ? -15.305 1.587 -11.391 1 95.12 159 ARG B CA 1
ATOM 2564 C C . ARG B 1 159 ? -14.078 1.005 -12.078 1 95.12 159 ARG B C 1
ATOM 2566 O O . ARG B 1 159 ? -14.164 -0.016 -12.758 1 95.12 159 ARG B O 1
ATOM 2573 N N . GLU B 1 160 ? -12.891 1.629 -11.906 1 94.81 160 GLU B N 1
ATOM 2574 C CA . GLU B 1 160 ? -11.688 1.223 -12.625 1 94.81 160 GLU B CA 1
ATOM 2575 C C . GLU B 1 160 ? -11.219 -0.164 -12.188 1 94.81 160 GLU B C 1
ATOM 2577 O O . GLU B 1 160 ? -10.445 -0.814 -12.891 1 94.81 160 GLU B O 1
ATOM 2582 N N . LEU B 1 161 ? -11.695 -0.611 -11.047 1 97.44 161 LEU B N 1
ATOM 2583 C CA . LEU B 1 161 ? -11.328 -1.944 -10.586 1 97.44 161 LEU B CA 1
ATOM 2584 C C . LEU B 1 161 ? -12.438 -2.951 -10.891 1 97.44 161 LEU B C 1
ATOM 2586 O O . LEU B 1 161 ? -12.242 -4.156 -10.727 1 97.44 161 LEU B O 1
ATOM 2590 N N . LEU B 1 162 ? -13.531 -2.441 -11.391 1 97.19 162 LEU B N 1
ATOM 2591 C CA . LEU B 1 162 ? -14.672 -3.297 -11.695 1 97.19 162 LEU B CA 1
ATOM 2592 C C . LEU B 1 162 ? -14.82 -3.498 -13.195 1 97.19 162 LEU B C 1
ATOM 2594 O O . LEU B 1 162 ? -15.234 -4.566 -13.648 1 97.19 162 LEU B O 1
ATOM 2598 N N . TYR B 1 163 ? -14.398 -2.426 -13.914 1 95.88 163 TYR B N 1
ATOM 2599 C CA . TYR B 1 163 ? -14.602 -2.447 -15.359 1 95.88 163 TYR B CA 1
ATOM 2600 C C . TYR B 1 163 ? -13.328 -2.051 -16.094 1 95.88 163 TYR B C 1
ATOM 2602 O O . TYR B 1 163 ? -12.555 -1.223 -15.609 1 95.88 163 TYR B O 1
ATOM 2610 N N . ARG B 1 164 ? -13.18 -2.643 -17.266 1 93.38 164 ARG B N 1
ATOM 2611 C CA . ARG B 1 164 ? -12.078 -2.27 -18.141 1 93.38 164 ARG B CA 1
ATOM 2612 C C . ARG B 1 164 ? -12.359 -0.949 -18.859 1 93.38 164 ARG B C 1
ATOM 2614 O O . ARG B 1 164 ? -13.461 -0.399 -18.734 1 93.38 164 ARG B O 1
ATOM 2621 N N . GLU B 1 165 ? -11.352 -0.514 -19.531 1 88.5 165 GLU B N 1
ATOM 2622 C CA . GLU B 1 165 ? -11.484 0.77 -20.219 1 88.5 165 GLU B CA 1
ATOM 2623 C C . GLU B 1 165 ? -12.602 0.729 -21.25 1 88.5 165 GLU B C 1
ATOM 2625 O O . GLU B 1 165 ? -13.266 1.738 -21.5 1 88.5 165 GLU B O 1
ATOM 2630 N N . ASP B 1 166 ? -12.758 -0.432 -21.812 1 91.31 166 ASP B N 1
ATOM 2631 C CA . ASP B 1 166 ? -13.758 -0.57 -22.875 1 91.31 166 ASP B CA 1
ATOM 2632 C C . ASP B 1 166 ? -15.156 -0.76 -22.281 1 91.31 166 ASP B C 1
ATOM 2634 O O . ASP B 1 166 ? -16.125 -0.932 -23.016 1 91.31 166 ASP B O 1
ATOM 2638 N N . GLY B 1 167 ? -15.273 -0.796 -20.969 1 92.06 167 GLY B N 1
ATOM 2639 C CA . GLY B 1 167 ? -16.578 -0.859 -20.328 1 92.06 167 GLY B CA 1
ATOM 2640 C C . GLY B 1 167 ? -16.969 -2.264 -19.906 1 92.06 167 GLY B C 1
ATOM 2641 O O . GLY B 1 167 ? -17.969 -2.455 -19.203 1 92.06 167 GLY B O 1
ATOM 2642 N N . ARG B 1 168 ? -16.266 -3.305 -20.344 1 94.12 168 ARG B N 1
ATOM 2643 C CA . ARG B 1 168 ? -16.562 -4.684 -19.969 1 94.12 168 ARG B CA 1
ATOM 2644 C C . ARG B 1 168 ? -16.125 -4.961 -18.531 1 94.12 168 ARG B C 1
ATOM 2646 O O . ARG B 1 168 ? -15.141 -4.41 -18.047 1 94.12 168 ARG B O 1
ATOM 2653 N N . PRO B 1 169 ? -16.906 -5.762 -17.891 1 95.56 169 PRO B N 1
ATOM 2654 C CA . PRO B 1 169 ? -16.5 -6.137 -16.547 1 95.56 169 PRO B CA 1
ATOM 2655 C C . PRO B 1 169 ? -15.156 -6.852 -16.5 1 95.56 169 PRO B C 1
ATOM 2657 O O . PRO B 1 169 ? -14.812 -7.586 -17.438 1 95.56 169 PRO B O 1
ATOM 2660 N N . ARG B 1 170 ? -14.469 -6.617 -15.5 1 96.62 170 ARG B N 1
ATOM 2661 C CA . ARG B 1 170 ? -13.195 -7.316 -15.32 1 96.62 170 ARG B CA 1
ATOM 2662 C C . ARG B 1 170 ? -13.422 -8.789 -15 1 96.62 170 ARG B C 1
ATOM 2664 O O . ARG B 1 170 ? -14.484 -9.164 -14.5 1 96.62 170 ARG B O 1
ATOM 2671 N N . ARG B 1 171 ? -12.391 -9.586 -15.234 1 96.31 171 ARG B N 1
ATOM 2672 C CA . ARG B 1 171 ? -12.477 -11.039 -15.18 1 96.31 171 ARG B CA 1
ATOM 2673 C C . ARG B 1 171 ? -12.789 -11.523 -13.773 1 96.31 171 ARG B C 1
ATOM 2675 O O . ARG B 1 171 ? -13.469 -12.531 -13.594 1 96.31 171 ARG B O 1
ATOM 2682 N N . TRP B 1 172 ? -12.312 -10.789 -12.766 1 96.5 172 TRP B N 1
ATOM 2683 C CA . TRP B 1 172 ? -12.453 -11.281 -11.398 1 96.5 172 TRP B CA 1
ATOM 2684 C C . TRP B 1 172 ? -13.914 -11.25 -10.953 1 96.5 172 TRP B C 1
ATOM 2686 O O . TRP B 1 172 ? -14.328 -12.031 -10.102 1 96.5 172 TRP B O 1
ATOM 2696 N N . LEU B 1 173 ? -14.711 -10.391 -11.531 1 95.38 173 LEU B N 1
ATOM 2697 C CA . LEU B 1 173 ? -16.141 -10.352 -11.219 1 95.38 173 LEU B CA 1
ATOM 2698 C C . LEU B 1 173 ? -16.828 -11.633 -11.672 1 95.38 173 LEU B C 1
ATOM 2700 O O . LEU B 1 173 ? -17.688 -12.156 -10.969 1 95.38 173 LEU B O 1
ATOM 2704 N N . GLU B 1 174 ? -16.391 -12.039 -12.836 1 92.88 174 GLU B N 1
ATOM 2705 C CA . GLU B 1 174 ? -16.938 -13.297 -13.344 1 92.88 174 GLU B CA 1
ATOM 2706 C C . GLU B 1 174 ? -16.531 -14.469 -12.453 1 92.88 174 GLU B C 1
ATOM 2708 O O . GLU B 1 174 ? -17.344 -15.344 -12.156 1 92.88 174 GLU B O 1
ATOM 2713 N N . GLU B 1 175 ? -15.312 -14.43 -12.078 1 93.38 175 GLU B N 1
ATOM 2714 C CA . GLU B 1 175 ? -14.805 -15.492 -11.211 1 93.38 175 GLU B CA 1
ATOM 2715 C C . GLU B 1 175 ? -15.516 -15.5 -9.859 1 93.38 175 GLU B C 1
ATOM 2717 O O . GLU B 1 175 ? -15.797 -16.562 -9.305 1 93.38 175 GLU B O 1
ATOM 2722 N N . LEU B 1 176 ? -15.766 -14.344 -9.352 1 91.25 176 LEU B N 1
ATOM 2723 C CA . LEU B 1 176 ? -16.484 -14.211 -8.086 1 91.25 176 LEU B CA 1
ATOM 2724 C C . LEU B 1 176 ? -17.875 -14.844 -8.18 1 91.25 176 LEU B C 1
ATOM 2726 O O . LEU B 1 176 ? -18.297 -15.555 -7.27 1 91.25 176 LEU B O 1
ATOM 2730 N N . SER B 1 177 ? -18.547 -14.523 -9.195 1 86.62 177 SER B N 1
ATOM 2731 C CA . SER B 1 177 ? -19.875 -15.07 -9.414 1 86.62 177 SER B CA 1
ATOM 2732 C C . SER B 1 177 ? -19.844 -16.594 -9.523 1 86.62 177 SER B C 1
ATOM 2734 O O . SER B 1 177 ? -20.75 -17.281 -9.031 1 86.62 177 SER B O 1
ATOM 2736 N N . ARG B 1 178 ? -18.859 -17.109 -10.023 1 85.06 178 ARG B N 1
ATOM 2737 C CA . ARG B 1 178 ? -18.719 -18.562 -10.211 1 85.06 178 ARG B CA 1
ATOM 2738 C C . ARG B 1 178 ? -18.375 -19.25 -8.891 1 85.06 178 ARG B C 1
ATOM 2740 O O . ARG B 1 178 ? -18.812 -20.375 -8.641 1 85.06 178 ARG B O 1
ATOM 2747 N N . SER B 1 179 ? -17.547 -18.609 -8.133 1 76.69 179 SER B N 1
ATOM 2748 C CA . SER B 1 179 ? -17.047 -19.203 -6.898 1 76.69 179 SER B CA 1
ATOM 2749 C C . SER B 1 179 ? -18.109 -19.234 -5.816 1 76.69 179 SER B C 1
ATOM 2751 O O . SER B 1 179 ? -18.031 -20 -4.863 1 76.69 179 SER B O 1
ATOM 2753 N N . GLY B 1 180 ? -19.25 -18.578 -6.012 1 66.06 180 GLY B N 1
ATOM 2754 C CA . GLY B 1 180 ? -20.297 -18.516 -5.012 1 66.06 180 GLY B CA 1
ATOM 2755 C C . GLY B 1 180 ? -19.875 -17.781 -3.75 1 66.06 180 GLY B C 1
ATOM 2756 O O . GLY B 1 180 ? -20.562 -17.859 -2.727 1 66.06 180 GLY B O 1
ATOM 2757 N N . ARG B 1 181 ? -18.656 -17.531 -3.617 1 58.84 181 ARG B N 1
ATOM 2758 C CA . ARG B 1 181 ? -18.203 -16.859 -2.408 1 58.84 181 ARG B CA 1
ATOM 2759 C C . ARG B 1 181 ? -18.953 -15.539 -2.207 1 58.84 181 ARG B C 1
ATOM 2761 O O . ARG B 1 181 ? -19.125 -14.773 -3.152 1 58.84 181 ARG B O 1
ATOM 2768 N N . ARG B 1 182 ? -20.031 -15.672 -1.317 1 47.31 182 ARG B N 1
ATOM 2769 C CA . ARG B 1 182 ? -20.797 -14.484 -0.96 1 47.31 182 ARG B CA 1
ATOM 2770 C C . ARG B 1 182 ? -19.984 -13.555 -0.056 1 47.31 182 ARG B C 1
ATOM 2772 O O . ARG B 1 182 ? -19.219 -14.023 0.793 1 47.31 182 ARG B O 1
ATOM 2779 N N . PHE B 1 183 ? -19.516 -12.422 -0.538 1 50.53 183 PHE B N 1
ATOM 2780 C CA . PHE B 1 183 ? -18.906 -11.445 0.355 1 50.53 183 PHE B CA 1
ATOM 2781 C C . PHE B 1 183 ? -19.703 -11.312 1.645 1 50.53 183 PHE B C 1
ATOM 2783 O O . PHE B 1 183 ? -20.906 -11.055 1.609 1 50.53 183 PHE B O 1
ATOM 2790 N N . SER B 1 184 ? -19.578 -12.281 2.551 1 36.56 184 SER B N 1
ATOM 2791 C CA . SER B 1 184 ? -20.312 -12.172 3.809 1 36.56 184 SER B CA 1
ATOM 2792 C C . SER B 1 184 ? -20.141 -10.789 4.43 1 36.56 184 SER B C 1
ATOM 2794 O O . SER B 1 184 ? -19.016 -10.281 4.523 1 36.56 184 SER B O 1
ATOM 2796 N N . SER B 1 185 ? -21.094 -9.945 4.363 1 32.72 185 SER B N 1
ATOM 2797 C CA . SER B 1 185 ? -21.203 -8.93 5.406 1 32.72 185 SER B CA 1
ATOM 2798 C C . SER B 1 185 ? -20.875 -9.516 6.777 1 32.72 185 SER B C 1
ATOM 2800 O O . SER B 1 185 ? -21.328 -10.617 7.109 1 32.72 185 SER B O 1
ATOM 2802 N N . PRO B 1 186 ? -19.688 -9.047 7.449 1 29.36 186 PRO B N 1
ATOM 2803 C CA . PRO B 1 186 ? -19.781 -9.609 8.797 1 29.36 186 PRO B CA 1
ATOM 2804 C C . PRO B 1 186 ? -21.188 -9.484 9.391 1 29.36 186 PRO B C 1
ATOM 2806 O O . PRO B 1 186 ? -21.953 -8.602 9 1 29.36 186 PRO B O 1
#